Protein AF-A0A7R9YNW9-F1 (afdb_monomer)

Mean predicted aligned error: 10.48 Å

Radius of gyration: 25.22 Å; Cα contacts (8 Å, |Δi|>4): 331; chains: 1; bounding box: 64×72×70 Å

Foldseek 3Di:
DDDPPDDDDDPPDPPVNVDDPLLDKDFFFQLVPADEQAWAWTDDPNWIWTWHHYDPPDFIFIFGQAQLPHGHGLNVFGQDPVSWRFGPPQRFTARRQQQDGQDGPPPDQPDPPGDHDDDDPSRGTGTFAWGQALRTTMTRRPHSYQVRRPDHDDDDVLSVDPPHDDDDDDDDDPDDVVVVVVCVPDLVCQCVVVVDPVSNLQPVDPVDGDDDDDPPPPPDDD

Sequence (222 aa):
GEATRGRCAASAKSAYSRFEWTDHWFPVAWARDLPLDEPTRVSVLDEDFCVVRRGAGRSPIALRDACPHRLAALSEGRLTEQGLVQCSYHGWTFDGTSGECVSIPQIVRSAPPAAPFVPPARACADAVACQIVDGLFWIHLTAKRAEDAPHPIPRVPEMSMAGYKHVGAVRDFPIDFSLLVENVLDPDHGLFAHQAVGFDLYSASAERPLIVEVCGADGGAD

InterPro domains:
  IPR017941 Rieske [2Fe-2S] iron-sulphur domain [PF00355] (24-108)
  IPR017941 Rieske [2Fe-2S] iron-sulphur domain [PS51296] (25-139)
  IPR036922 Rieske [2Fe-2S] iron-sulphur domain superfamily [G3DSA:2.102.10.10] (20-165)
  IPR036922 Rieske [2Fe-2S] iron-sulphur domain superfamily [SSF50022] (18-143)
  IPR050584 Cholesterol 7-desaturase [PTHR21266] (12-197)

Structure (mmCIF, N/CA/C/O backbone):
data_AF-A0A7R9YNW9-F1
#
_entry.id   AF-A0A7R9YNW9-F1
#
loop_
_atom_site.group_PDB
_atom_site.id
_atom_site.type_symbol
_atom_site.label_atom_id
_atom_site.label_alt_id
_atom_site.label_comp_id
_atom_site.label_asym_id
_atom_site.label_entity_id
_atom_site.label_seq_id
_atom_site.pdbx_PDB_ins_code
_atom_site.Cartn_x
_atom_site.Cartn_y
_atom_site.Cartn_z
_atom_site.occupancy
_atom_site.B_iso_or_equiv
_atom_site.auth_seq_id
_atom_site.auth_comp_id
_atom_site.auth_asym_id
_atom_site.auth_atom_id
_atom_site.pdbx_PDB_model_num
ATOM 1 N N . GLY A 1 1 ? 41.347 -53.280 -0.580 1.00 36.75 1 GLY A N 1
ATOM 2 C CA . GLY A 1 1 ? 41.354 -51.891 -1.064 1.00 36.75 1 GLY A CA 1
ATOM 3 C C . GLY A 1 1 ? 39.971 -51.344 -0.852 1.00 36.75 1 GLY A C 1
ATOM 4 O O . GLY A 1 1 ? 39.067 -51.738 -1.573 1.00 36.75 1 GLY A O 1
ATOM 5 N N . GLU A 1 2 ? 39.787 -50.574 0.210 1.00 36.78 2 GLU A N 1
ATOM 6 C CA . GLU A 1 2 ? 38.484 -50.081 0.651 1.00 36.78 2 GLU A CA 1
ATOM 7 C C . GLU A 1 2 ? 38.276 -48.686 0.057 1.00 36.78 2 GLU A C 1
ATOM 9 O O . GLU A 1 2 ? 39.050 -47.769 0.320 1.00 36.78 2 GLU A O 1
ATOM 14 N N . ALA A 1 3 ? 37.292 -48.561 -0.834 1.00 43.03 3 ALA A N 1
ATOM 15 C CA . ALA A 1 3 ? 36.976 -47.315 -1.515 1.00 43.03 3 ALA A CA 1
ATOM 16 C C . ALA A 1 3 ? 36.316 -46.343 -0.527 1.00 43.03 3 ALA A C 1
ATOM 18 O O . ALA A 1 3 ? 35.166 -46.521 -0.120 1.00 43.03 3 ALA A O 1
ATOM 19 N N . THR A 1 4 ? 37.046 -45.299 -0.148 1.00 44.69 4 THR A N 1
ATOM 20 C CA . THR A 1 4 ? 36.533 -44.161 0.609 1.00 44.69 4 THR A CA 1
ATOM 21 C C . THR A 1 4 ? 35.487 -43.425 -0.226 1.00 44.69 4 THR A C 1
ATOM 23 O O . THR A 1 4 ? 35.801 -42.673 -1.145 1.00 44.69 4 THR A O 1
ATOM 26 N N . ARG A 1 5 ? 34.205 -43.627 0.101 1.00 50.16 5 ARG A N 1
ATOM 27 C CA . ARG A 1 5 ? 33.117 -42.765 -0.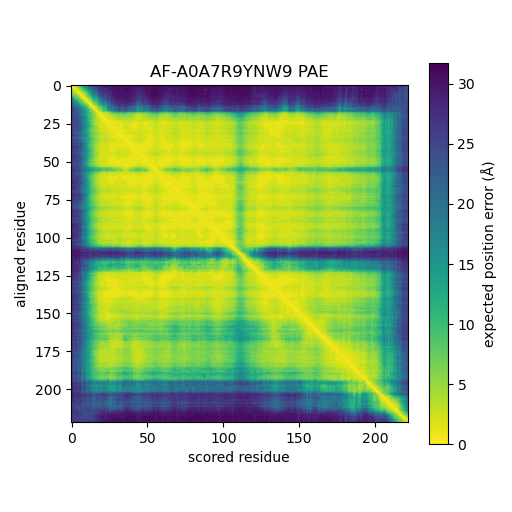374 1.00 50.16 5 ARG A CA 1
ATOM 28 C C . ARG A 1 5 ? 33.336 -41.365 0.199 1.00 50.16 5 ARG A C 1
ATOM 30 O O . ARG A 1 5 ? 33.081 -41.127 1.380 1.00 50.16 5 ARG A O 1
ATOM 37 N N . GLY A 1 6 ? 33.830 -40.454 -0.635 1.00 43.41 6 GLY A N 1
ATOM 38 C CA . GLY A 1 6 ? 33.873 -39.031 -0.326 1.00 43.41 6 GLY A CA 1
ATOM 39 C C . GLY A 1 6 ? 32.461 -38.540 -0.015 1.00 43.41 6 GLY A C 1
ATOM 40 O O . GLY A 1 6 ? 31.566 -38.622 -0.852 1.00 43.41 6 GLY A O 1
ATOM 41 N N . ARG A 1 7 ? 32.242 -38.066 1.212 1.00 45.47 7 ARG A N 1
ATOM 42 C CA . ARG A 1 7 ? 31.048 -37.290 1.547 1.00 45.47 7 ARG A CA 1
ATOM 43 C C . ARG A 1 7 ? 31.150 -35.974 0.781 1.00 45.47 7 ARG A C 1
ATOM 45 O O . ARG A 1 7 ? 32.058 -35.197 1.065 1.00 45.47 7 ARG A O 1
ATOM 52 N N . CYS A 1 8 ? 30.246 -35.723 -0.167 1.00 46.50 8 CYS A N 1
ATOM 53 C CA . CYS A 1 8 ? 30.038 -34.369 -0.674 1.00 46.50 8 CYS A CA 1
ATOM 54 C C . CYS A 1 8 ? 29.753 -33.465 0.527 1.00 46.50 8 CYS A C 1
ATOM 56 O O . CYS A 1 8 ? 28.812 -33.714 1.285 1.00 46.50 8 CYS A O 1
ATOM 58 N N . ALA A 1 9 ? 30.592 -32.450 0.728 1.00 54.00 9 ALA A N 1
ATOM 59 C CA . ALA A 1 9 ? 30.293 -31.382 1.664 1.00 54.00 9 ALA A CA 1
ATOM 60 C C . ALA A 1 9 ? 28.933 -30.780 1.284 1.00 54.00 9 ALA A C 1
ATOM 62 O O . ALA A 1 9 ? 28.638 -30.613 0.099 1.00 54.00 9 ALA A O 1
ATOM 63 N N . ALA A 1 10 ? 28.092 -30.491 2.280 1.00 56.59 10 ALA A N 1
ATOM 64 C CA . ALA A 1 10 ? 26.849 -29.773 2.044 1.00 56.59 10 ALA A CA 1
ATOM 65 C C . ALA A 1 10 ? 27.182 -28.475 1.297 1.00 56.59 10 ALA A C 1
ATOM 67 O O . ALA A 1 10 ? 27.993 -27.683 1.783 1.00 56.59 10 ALA A O 1
ATOM 68 N N . SER A 1 11 ? 26.601 -28.295 0.105 1.00 58.62 11 SER A N 1
ATOM 69 C CA . SER A 1 11 ? 26.758 -27.072 -0.679 1.00 58.62 11 SER A CA 1
ATOM 70 C C . SER A 1 11 ? 26.470 -25.887 0.232 1.00 58.62 11 SER A C 1
ATOM 72 O O . SER A 1 11 ? 25.405 -25.832 0.856 1.00 58.62 11 SER A O 1
ATOM 74 N N . ALA A 1 12 ? 27.4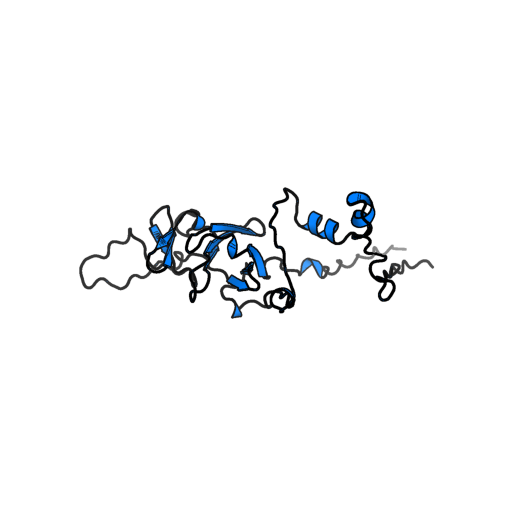20 -24.957 0.337 1.00 61.16 12 ALA A N 1
ATOM 75 C CA . ALA A 1 12 ? 27.189 -23.709 1.039 1.00 61.16 12 ALA A CA 1
ATOM 76 C C . ALA A 1 12 ? 25.892 -23.097 0.496 1.00 61.16 12 ALA A C 1
ATOM 78 O O . ALA A 1 12 ? 25.682 -23.035 -0.718 1.00 61.16 12 ALA A O 1
ATOM 79 N N . LYS A 1 13 ? 24.994 -22.713 1.405 1.00 50.94 13 LYS A N 1
ATOM 80 C CA . LYS A 1 13 ? 23.770 -21.989 1.073 1.00 50.94 13 LYS A CA 1
ATOM 81 C C . LYS A 1 13 ? 24.157 -20.782 0.215 1.00 50.94 13 LYS A C 1
ATOM 83 O O . LYS A 1 13 ? 24.863 -19.894 0.691 1.00 50.94 13 LYS A O 1
ATOM 88 N N . SER A 1 14 ? 23.755 -20.812 -1.055 1.00 58.31 14 SER A N 1
ATOM 89 C CA . SER A 1 14 ? 24.003 -19.750 -2.032 1.00 58.31 14 SER A CA 1
ATOM 90 C C . SER A 1 14 ? 23.569 -18.392 -1.468 1.00 58.31 14 SER A C 1
ATOM 92 O O . SER A 1 14 ? 22.620 -18.338 -0.682 1.00 58.31 14 SER A O 1
ATOM 94 N N . ALA A 1 15 ? 24.223 -17.297 -1.866 1.00 56.47 15 ALA A N 1
ATOM 95 C CA . ALA A 1 15 ? 23.836 -15.940 -1.467 1.00 56.47 15 ALA A CA 1
ATOM 96 C C . ALA A 1 15 ? 22.340 -15.654 -1.721 1.00 56.47 15 ALA A C 1
ATOM 98 O O . ALA A 1 15 ? 21.708 -14.970 -0.922 1.00 56.47 15 ALA A O 1
ATOM 99 N N . TYR A 1 16 ? 21.748 -16.287 -2.741 1.00 55.19 16 TYR A N 1
ATOM 100 C CA . TYR A 1 16 ? 20.315 -16.215 -3.043 1.00 55.19 16 TYR A CA 1
ATOM 101 C C . TYR A 1 16 ? 19.408 -16.771 -1.932 1.00 55.19 16 TYR A C 1
ATOM 103 O O . TYR A 1 16 ? 18.293 -16.301 -1.757 1.00 55.19 16 TYR A O 1
ATOM 111 N N . SER A 1 17 ? 19.885 -17.722 -1.123 1.00 59.56 17 SER A N 1
ATOM 112 C CA . SER A 1 17 ? 19.121 -18.270 0.015 1.00 59.56 17 SER A CA 1
ATOM 113 C C . SER A 1 17 ? 19.118 -17.376 1.265 1.00 59.56 17 SER A C 1
ATOM 115 O O . SER A 1 17 ? 18.607 -17.791 2.303 1.00 59.56 17 SER A O 1
ATOM 117 N N . ARG A 1 18 ? 19.726 -16.183 1.183 1.00 70.44 18 ARG A N 1
ATOM 118 C CA . ARG A 1 18 ? 19.759 -15.156 2.240 1.00 70.44 18 ARG A CA 1
ATOM 119 C C . ARG A 1 18 ? 19.026 -13.868 1.852 1.00 70.44 18 ARG A C 1
ATOM 121 O O . ARG A 1 18 ? 19.092 -12.904 2.605 1.00 70.44 18 ARG A O 1
ATOM 128 N N . PHE A 1 19 ? 18.426 -13.813 0.664 1.00 81.69 19 PHE A N 1
ATOM 129 C CA . PHE A 1 19 ? 17.730 -12.619 0.206 1.00 81.69 19 PHE A CA 1
ATOM 130 C C . PHE A 1 19 ? 16.319 -12.580 0.803 1.00 81.69 19 PHE A C 1
ATOM 132 O O . PHE A 1 19 ? 15.501 -13.457 0.526 1.00 81.69 19 PHE A O 1
ATOM 139 N N . GLU A 1 20 ? 16.054 -11.575 1.632 1.00 88.25 20 GLU A N 1
ATOM 140 C CA . GLU A 1 20 ? 14.776 -11.386 2.318 1.00 88.25 20 GLU A CA 1
ATOM 141 C C . GLU A 1 20 ? 13.871 -10.476 1.483 1.00 88.25 20 GLU A C 1
ATOM 143 O O . GLU A 1 20 ? 13.887 -9.257 1.623 1.00 88.25 20 GLU A O 1
ATOM 148 N N . TRP A 1 21 ? 13.055 -11.073 0.609 1.00 87.81 21 TRP A N 1
ATOM 149 C CA . TRP A 1 21 ? 12.181 -10.342 -0.321 1.00 87.81 21 TRP A CA 1
ATOM 150 C C . TRP A 1 21 ? 11.263 -9.320 0.356 1.00 87.81 21 TRP A C 1
ATOM 152 O O . TRP A 1 21 ? 10.934 -8.301 -0.241 1.00 87.81 21 TRP A O 1
ATOM 162 N N . THR A 1 22 ? 10.862 -9.563 1.601 1.00 91.56 22 THR A N 1
ATOM 163 C CA . THR A 1 22 ? 9.968 -8.670 2.345 1.00 91.56 22 THR A CA 1
ATOM 164 C C . THR A 1 22 ? 10.674 -7.454 2.951 1.00 91.56 22 THR A C 1
ATOM 166 O O . THR A 1 22 ? 10.001 -6.509 3.362 1.00 91.56 22 THR A O 1
ATOM 169 N N . ASP A 1 23 ? 12.009 -7.447 3.018 1.00 93.38 23 ASP A N 1
ATOM 170 C CA . ASP A 1 23 ? 12.797 -6.397 3.678 1.00 93.38 23 ASP A CA 1
ATOM 171 C C . ASP A 1 23 ? 13.228 -5.279 2.711 1.00 93.38 23 ASP A C 1
ATOM 173 O O . ASP A 1 23 ? 14.368 -4.811 2.708 1.00 93.38 23 ASP A O 1
ATOM 177 N N . HIS A 1 24 ? 12.293 -4.868 1.847 1.00 94.25 24 HIS A N 1
ATOM 178 C CA . HIS A 1 24 ? 12.518 -3.890 0.786 1.00 94.25 24 HIS A CA 1
ATOM 179 C C . HIS A 1 24 ? 11.325 -2.946 0.583 1.00 94.25 24 HIS A C 1
ATOM 181 O O . HIS A 1 24 ? 10.192 -3.223 0.986 1.00 94.25 24 HIS A O 1
ATOM 187 N N . TRP A 1 25 ? 11.594 -1.818 -0.082 1.00 97.50 25 TRP A N 1
ATOM 188 C CA . TRP A 1 25 ? 10.581 -0.871 -0.549 1.00 97.50 25 TRP A CA 1
ATOM 189 C C . TRP A 1 25 ? 9.961 -1.328 -1.871 1.00 97.50 25 TRP A C 1
ATOM 191 O O . TRP A 1 25 ? 10.678 -1.564 -2.843 1.00 97.50 25 TRP A O 1
ATOM 201 N N . PHE A 1 26 ? 8.631 -1.351 -1.931 1.00 97.38 26 PHE A N 1
ATOM 202 C CA . PHE A 1 26 ? 7.853 -1.702 -3.117 1.00 97.38 26 PHE A CA 1
ATOM 203 C C . PHE A 1 26 ? 7.003 -0.514 -3.583 1.00 97.38 26 PHE A C 1
ATOM 205 O O . PHE A 1 26 ? 6.262 0.051 -2.769 1.00 97.38 26 PHE A O 1
ATOM 212 N N . PRO A 1 27 ? 7.074 -0.121 -4.868 1.00 96.31 27 PRO A N 1
ATOM 213 C CA . PRO A 1 27 ? 6.146 0.844 -5.434 1.00 96.31 27 PRO A CA 1
ATOM 214 C C . PRO A 1 27 ? 4.824 0.129 -5.733 1.00 96.31 27 PRO A C 1
ATOM 216 O O . PRO A 1 27 ? 4.802 -0.847 -6.476 1.00 96.31 27 PRO A O 1
ATOM 219 N N . VAL A 1 28 ? 3.721 0.608 -5.159 1.00 96.88 28 VAL A N 1
ATOM 220 C CA . VAL A 1 28 ? 2.418 -0.087 -5.236 1.00 96.88 28 VAL A CA 1
ATOM 221 C C . VAL A 1 28 ? 1.382 0.628 -6.090 1.00 96.88 28 VAL A C 1
ATOM 223 O O . VAL A 1 28 ? 0.440 0.009 -6.568 1.00 96.88 28 VAL A O 1
ATOM 226 N N . ALA A 1 29 ? 1.544 1.932 -6.297 1.00 96.12 29 ALA A N 1
ATOM 227 C CA . ALA A 1 29 ? 0.666 2.716 -7.155 1.00 96.12 29 ALA A CA 1
ATOM 228 C C . ALA A 1 29 ? 1.340 4.027 -7.553 1.00 96.12 29 ALA A C 1
ATOM 230 O O . ALA A 1 29 ? 2.193 4.551 -6.832 1.00 96.12 29 ALA A O 1
ATOM 231 N N . TRP A 1 30 ? 0.887 4.638 -8.646 1.00 95.38 30 TRP A N 1
ATOM 232 C CA . TRP A 1 30 ? 1.077 6.076 -8.790 1.00 95.38 30 TRP A CA 1
ATOM 233 C C . TRP A 1 30 ? 0.215 6.789 -7.765 1.00 95.38 30 TRP A C 1
ATOM 235 O O . TRP A 1 30 ? -0.993 6.571 -7.694 1.00 95.38 30 TRP A O 1
ATOM 245 N N . ALA A 1 31 ? 0.812 7.720 -7.024 1.00 94.88 31 ALA A N 1
ATOM 246 C CA . ALA A 1 31 ? 0.066 8.514 -6.065 1.00 94.88 31 ALA A CA 1
ATOM 247 C C . ALA A 1 31 ? -1.097 9.234 -6.755 1.00 94.88 31 ALA A C 1
ATOM 249 O O . ALA A 1 31 ? -2.182 9.277 -6.199 1.00 94.88 31 ALA A O 1
ATOM 250 N N . ARG A 1 32 ? -0.920 9.747 -7.981 1.00 93.88 32 ARG A N 1
ATOM 251 C CA . ARG A 1 32 ? -1.995 10.414 -8.744 1.00 93.88 32 ARG A CA 1
ATOM 252 C C . ARG A 1 32 ? -3.226 9.533 -9.007 1.00 93.88 32 ARG A C 1
ATOM 254 O O . ARG A 1 32 ? -4.318 10.093 -9.058 1.00 93.88 32 ARG A O 1
ATOM 261 N N . ASP A 1 33 ? -3.048 8.217 -9.101 1.00 95.31 33 ASP A N 1
ATOM 262 C CA . ASP A 1 33 ? -4.101 7.265 -9.475 1.00 95.31 33 ASP A CA 1
ATOM 263 C C . ASP A 1 33 ? -4.881 6.752 -8.252 1.00 95.31 33 ASP A C 1
ATOM 265 O O . ASP A 1 33 ? -5.988 6.242 -8.394 1.00 95.31 33 ASP A O 1
ATOM 269 N N . LEU A 1 34 ? -4.345 6.937 -7.039 1.00 97.06 34 LEU A N 1
ATOM 270 C CA . LEU A 1 34 ? -5.079 6.674 -5.802 1.00 97.06 34 LEU A CA 1
ATOM 271 C C . LEU A 1 34 ? -6.109 7.785 -5.542 1.00 97.06 34 LEU A C 1
ATOM 273 O O . LEU A 1 34 ? -5.781 8.960 -5.726 1.00 97.06 34 LEU A O 1
ATOM 277 N N . PRO A 1 35 ? -7.324 7.476 -5.065 1.00 97.62 35 PRO A N 1
ATOM 278 C CA . PRO A 1 35 ? -8.258 8.495 -4.599 1.00 97.62 35 PRO A CA 1
ATOM 279 C C . PRO A 1 35 ? -7.691 9.261 -3.392 1.00 97.62 35 PRO A C 1
ATOM 281 O O . PRO A 1 35 ? -6.804 8.800 -2.672 1.00 97.62 35 PRO A O 1
ATOM 284 N N . LEU A 1 36 ? -8.135 10.509 -3.212 1.00 97.69 36 LEU A N 1
ATOM 285 C CA . LEU A 1 36 ? -7.692 11.334 -2.085 1.00 97.69 36 LEU A CA 1
ATOM 286 C C . LEU A 1 36 ? -8.506 10.991 -0.831 1.00 97.69 36 LEU A C 1
ATOM 288 O O . LEU A 1 36 ? -9.728 11.027 -0.882 1.00 97.69 36 LEU A O 1
ATOM 292 N N . ASP A 1 37 ? -7.818 10.734 0.282 1.00 97.19 37 ASP A N 1
ATOM 293 C CA . ASP A 1 37 ? -8.394 10.463 1.606 1.00 97.19 37 ASP A CA 1
ATOM 294 C C . ASP A 1 37 ? -9.359 9.255 1.649 1.00 97.19 37 ASP A C 1
ATOM 296 O O . ASP A 1 37 ? -10.214 9.152 2.528 1.00 97.19 37 ASP A O 1
ATOM 300 N N . GLU A 1 38 ? -9.173 8.297 0.739 1.00 98.06 38 GLU A N 1
ATOM 301 C CA . GLU A 1 38 ? -9.977 7.078 0.630 1.00 98.06 38 GLU A CA 1
ATOM 302 C C . GLU A 1 38 ? -9.089 5.822 0.746 1.00 98.06 38 GLU A C 1
ATOM 304 O O . GLU A 1 38 ? -8.093 5.704 0.021 1.00 98.06 38 GLU A O 1
ATOM 309 N N . PRO A 1 39 ? -9.408 4.890 1.666 1.00 98.56 39 PRO A N 1
ATOM 310 C CA . PRO A 1 39 ? -8.754 3.586 1.742 1.00 98.56 39 PRO A CA 1
ATOM 311 C C . PRO A 1 39 ? -8.828 2.821 0.423 1.00 98.56 39 PRO A C 1
ATOM 313 O O . PRO A 1 39 ? -9.888 2.684 -0.170 1.00 98.56 39 PRO A O 1
ATOM 316 N N . THR A 1 40 ? -7.683 2.332 -0.044 1.00 98.69 40 THR A N 1
ATOM 317 C CA . THR A 1 40 ? -7.566 1.568 -1.291 1.00 98.69 40 THR A CA 1
ATOM 318 C C . THR A 1 40 ? -6.748 0.310 -1.039 1.00 98.69 40 THR A C 1
ATOM 320 O O . THR A 1 40 ? -5.731 0.364 -0.345 1.00 98.69 40 THR A O 1
ATOM 323 N N . ARG A 1 41 ? -7.183 -0.826 -1.591 1.00 98.62 41 ARG A N 1
ATOM 324 C CA . ARG A 1 41 ? -6.413 -2.071 -1.530 1.00 98.62 41 ARG A CA 1
ATOM 325 C C . ARG A 1 41 ? -5.288 -2.048 -2.560 1.00 98.62 41 ARG A C 1
ATOM 327 O O . ARG A 1 41 ? -5.515 -1.695 -3.713 1.00 98.62 41 ARG A O 1
ATOM 334 N N . VAL A 1 42 ? -4.108 -2.488 -2.148 1.00 97.88 42 VAL A N 1
ATOM 335 C CA . VAL A 1 42 ? -2.996 -2.884 -3.022 1.00 97.88 42 VAL A CA 1
ATOM 336 C C . VAL A 1 42 ? -2.448 -4.222 -2.539 1.00 97.88 42 VAL A C 1
ATOM 338 O O . VAL A 1 42 ? -2.572 -4.528 -1.355 1.00 97.88 42 VAL A O 1
ATOM 341 N N . SER A 1 43 ? -1.823 -4.996 -3.422 1.00 96.69 43 SER A N 1
ATOM 342 C CA . SER A 1 43 ? -1.294 -6.320 -3.078 1.00 96.69 43 SER A CA 1
ATOM 343 C C . SER A 1 43 ? 0.179 -6.425 -3.461 1.00 96.69 43 SER A C 1
ATOM 345 O O . SER A 1 43 ? 0.577 -5.996 -4.544 1.00 96.69 43 SER A O 1
ATOM 347 N N . VAL A 1 44 ? 0.994 -6.988 -2.570 1.00 95.94 44 VAL A N 1
ATOM 348 C CA . VAL A 1 44 ? 2.425 -7.235 -2.792 1.00 95.94 44 VAL A CA 1
ATOM 349 C C . VAL A 1 44 ? 2.774 -8.592 -2.198 1.00 95.94 44 VAL A C 1
ATOM 351 O O . VAL A 1 44 ? 2.497 -8.823 -1.028 1.00 95.94 44 VAL A O 1
ATOM 354 N N . LEU A 1 45 ? 3.390 -9.475 -2.993 1.00 93.88 45 LEU A N 1
ATOM 355 C CA . LEU A 1 45 ? 3.777 -10.832 -2.567 1.00 93.88 45 LEU A CA 1
ATOM 356 C C . LEU A 1 45 ? 2.617 -11.606 -1.902 1.00 93.88 45 LEU A C 1
ATOM 358 O O . LEU A 1 45 ? 2.787 -12.192 -0.837 1.00 93.88 45 LEU A O 1
ATOM 362 N N . ASP A 1 46 ? 1.434 -11.566 -2.526 1.00 93.19 46 ASP A N 1
ATOM 363 C CA . ASP A 1 46 ? 0.180 -12.177 -2.043 1.00 93.19 46 ASP A CA 1
ATOM 364 C C . ASP A 1 46 ? -0.346 -11.640 -0.697 1.00 93.19 46 ASP A C 1
ATOM 366 O O . ASP A 1 46 ? -1.266 -12.209 -0.104 1.00 93.19 46 ASP A O 1
ATOM 370 N N . GLU A 1 47 ? 0.193 -10.518 -0.219 1.00 96.56 47 GLU A N 1
ATOM 371 C CA . GLU A 1 47 ? -0.292 -9.822 0.967 1.00 96.56 47 GLU A CA 1
ATOM 372 C C . GLU A 1 47 ? -1.054 -8.550 0.575 1.00 96.56 47 GLU A C 1
ATOM 374 O O . GLU A 1 47 ? -0.549 -7.711 -0.174 1.00 96.56 47 GLU A O 1
ATOM 379 N N . ASP A 1 48 ? -2.268 -8.394 1.110 1.00 98.56 48 ASP A N 1
ATOM 380 C CA . ASP A 1 48 ? -3.101 -7.212 0.887 1.00 98.56 48 ASP A CA 1
ATOM 381 C C . ASP A 1 48 ? -2.772 -6.102 1.900 1.00 98.56 48 ASP A C 1
ATOM 383 O O . ASP A 1 48 ? -2.639 -6.330 3.110 1.00 98.56 48 ASP A O 1
ATOM 387 N N . PHE A 1 49 ? -2.713 -4.867 1.408 1.00 98.75 49 PHE A N 1
ATOM 388 C CA . PHE A 1 49 ? -2.490 -3.652 2.183 1.00 98.75 49 PHE A CA 1
ATOM 389 C C . PHE A 1 49 ? -3.572 -2.611 1.889 1.00 98.75 49 PHE A C 1
ATOM 391 O O . PHE A 1 49 ? -3.969 -2.391 0.748 1.00 98.75 49 PHE A O 1
ATOM 398 N N . CYS A 1 50 ? -4.020 -1.931 2.938 1.00 98.75 50 CYS A N 1
ATOM 399 C CA . CYS A 1 50 ? -4.857 -0.746 2.873 1.00 98.75 50 CYS A CA 1
ATOM 400 C C . CYS A 1 50 ? -3.953 0.489 2.837 1.00 98.75 50 CYS A C 1
ATOM 402 O O . CYS A 1 50 ? -3.350 0.849 3.853 1.00 98.75 50 CYS A O 1
ATOM 404 N N . VAL A 1 51 ? -3.892 1.163 1.690 1.00 98.75 51 VAL A N 1
ATOM 405 C CA . VAL A 1 51 ? -3.154 2.419 1.518 1.00 98.75 51 VAL A CA 1
ATOM 406 C C . VAL A 1 51 ? -4.095 3.613 1.439 1.00 98.75 51 VAL A C 1
ATOM 408 O O . VAL A 1 51 ? -5.212 3.508 0.936 1.00 98.75 51 VAL A O 1
ATOM 411 N N . VAL A 1 52 ? -3.639 4.769 1.923 1.00 98.69 52 VAL A N 1
ATOM 412 C CA . VAL A 1 52 ? -4.369 6.035 1.787 1.00 98.69 52 VAL A CA 1
ATOM 413 C C . VAL A 1 52 ? -3.424 7.151 1.368 1.00 98.69 52 VAL A C 1
ATOM 415 O O . VAL A 1 52 ? -2.515 7.533 2.115 1.00 98.69 52 VAL A O 1
ATOM 418 N N . ARG A 1 53 ? -3.676 7.735 0.191 1.00 98.19 53 ARG A N 1
ATOM 419 C CA . ARG A 1 53 ? -3.101 9.030 -0.186 1.00 98.19 53 ARG A CA 1
ATOM 420 C C . ARG A 1 53 ? -3.876 10.127 0.525 1.00 98.19 53 ARG A C 1
ATOM 422 O O . ARG A 1 53 ? -5.084 10.228 0.350 1.00 98.19 53 ARG A O 1
ATOM 429 N N . ARG A 1 54 ? -3.183 10.989 1.263 1.00 96.75 54 ARG A N 1
ATOM 430 C CA . ARG A 1 54 ? -3.821 12.060 2.036 1.00 96.75 54 ARG A CA 1
ATOM 431 C C . ARG A 1 54 ? -3.583 13.436 1.435 1.00 96.75 54 ARG A C 1
ATOM 433 O O . ARG A 1 54 ? -2.652 13.627 0.652 1.00 96.75 54 ARG A O 1
ATOM 440 N N . GLY A 1 55 ? -4.429 14.390 1.819 1.00 91.69 55 GLY A N 1
ATOM 441 C CA . GLY A 1 55 ? -4.261 15.805 1.486 1.00 91.69 55 GLY A CA 1
ATOM 442 C C . GLY A 1 55 ? -2.887 16.374 1.869 1.00 91.69 55 GLY A C 1
ATOM 443 O O . GLY A 1 55 ? -2.165 15.829 2.707 1.00 91.69 55 GLY A O 1
ATOM 444 N N . ALA A 1 56 ? -2.530 17.504 1.254 1.00 88.06 56 ALA A N 1
ATOM 445 C CA . ALA A 1 56 ? -1.234 18.152 1.445 1.00 88.06 56 ALA A CA 1
ATOM 446 C C . ALA A 1 56 ? -0.898 18.380 2.932 1.00 88.06 56 ALA A C 1
ATOM 448 O O . ALA A 1 56 ? -1.739 18.812 3.720 1.00 88.06 56 ALA A O 1
ATOM 449 N N . GLY A 1 57 ? 0.355 18.100 3.304 1.00 86.44 57 GLY A N 1
ATOM 450 C CA . GLY A 1 57 ? 0.854 18.252 4.674 1.00 86.44 57 GLY A CA 1
ATOM 451 C C . GLY A 1 57 ? 0.527 17.091 5.621 1.00 86.44 57 GLY A C 1
ATOM 452 O O . GLY A 1 57 ? 0.915 17.151 6.784 1.00 86.44 57 GLY A O 1
ATOM 453 N N . ARG A 1 58 ? -0.154 16.034 5.154 1.00 92.94 58 ARG A N 1
ATOM 454 C CA . ARG A 1 58 ? -0.408 14.810 5.932 1.00 92.94 58 ARG A CA 1
ATOM 455 C C . ARG A 1 58 ? 0.407 13.639 5.386 1.00 92.94 58 ARG A C 1
ATOM 457 O O . ARG A 1 58 ? 0.455 13.429 4.178 1.00 92.94 58 ARG A O 1
ATOM 464 N N . SER A 1 59 ? 1.005 12.857 6.282 1.00 95.56 59 SER A N 1
ATOM 465 C CA . SER A 1 59 ? 1.722 11.631 5.915 1.00 95.56 59 SER A CA 1
ATOM 466 C C . SER A 1 59 ? 0.766 10.584 5.331 1.00 95.56 59 SER A C 1
ATOM 468 O O . SER A 1 59 ? -0.350 10.459 5.847 1.00 95.56 59 SER A O 1
ATOM 470 N N . PRO A 1 60 ? 1.170 9.829 4.292 1.00 98.00 60 PRO A N 1
ATOM 471 C CA . PRO A 1 60 ? 0.379 8.714 3.778 1.00 98.00 60 PRO A CA 1
ATOM 472 C C . PRO A 1 60 ? 0.184 7.627 4.844 1.00 98.00 60 PRO A C 1
ATOM 474 O O . PRO A 1 60 ? 0.870 7.612 5.865 1.00 98.00 60 PRO A O 1
ATOM 477 N N . ILE A 1 61 ? -0.777 6.736 4.607 1.00 98.62 61 ILE A N 1
ATOM 478 C CA . ILE A 1 61 ? -1.097 5.616 5.502 1.00 98.62 61 ILE A CA 1
ATOM 479 C C . ILE A 1 61 ? -0.926 4.311 4.739 1.00 98.62 61 ILE A C 1
ATOM 481 O O . ILE A 1 61 ? -1.394 4.211 3.606 1.00 98.62 61 ILE A O 1
ATOM 485 N N . ALA A 1 62 ? -0.326 3.312 5.380 1.00 98.62 62 ALA A N 1
ATOM 486 C CA . ALA A 1 62 ? -0.314 1.936 4.911 1.00 98.62 62 ALA A CA 1
ATOM 487 C C . ALA A 1 62 ? -0.473 0.989 6.103 1.00 98.62 62 ALA A C 1
ATOM 489 O O . ALA A 1 62 ? 0.315 1.013 7.048 1.00 98.62 62 ALA A O 1
ATOM 490 N N . LEU A 1 63 ? -1.506 0.156 6.050 1.00 98.69 63 LEU A N 1
ATOM 491 C CA . LEU A 1 63 ? -1.784 -0.894 7.026 1.00 98.69 63 LEU A CA 1
ATOM 492 C C . LEU A 1 63 ? -1.906 -2.220 6.274 1.00 98.69 63 LEU A C 1
ATOM 494 O O . LEU A 1 63 ? -2.377 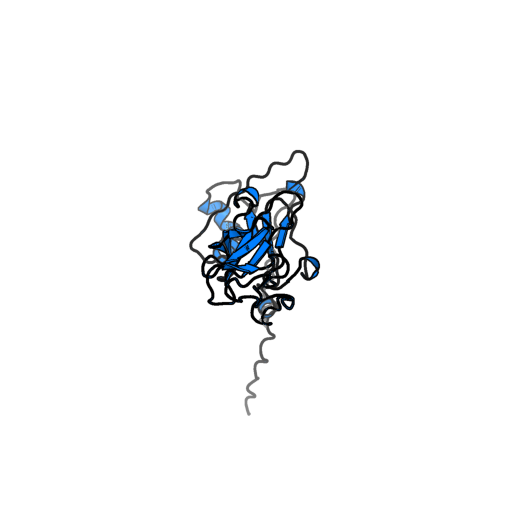-2.223 5.138 1.00 98.69 63 LEU A O 1
ATOM 498 N N . ARG A 1 64 ? -1.575 -3.356 6.892 1.00 98.44 64 ARG A N 1
ATOM 499 C CA . ARG A 1 64 ? -2.046 -4.653 6.376 1.00 98.44 64 ARG A CA 1
ATOM 500 C C . ARG A 1 64 ? -3.568 -4.631 6.305 1.00 98.44 64 ARG A C 1
ATOM 502 O O . ARG A 1 64 ? -4.219 -4.130 7.225 1.00 98.44 64 ARG A O 1
ATOM 509 N N . ASP A 1 65 ? -4.140 -5.164 5.232 1.00 98.75 65 ASP A N 1
ATOM 510 C CA . ASP A 1 65 ? -5.569 -5.045 4.933 1.00 98.75 65 ASP A CA 1
ATOM 511 C C . ASP A 1 65 ? -6.440 -6.024 5.740 1.00 98.75 65 ASP A C 1
ATOM 513 O O . ASP A 1 65 ? -7.271 -6.753 5.208 1.00 98.75 65 ASP A O 1
ATOM 517 N N . ALA A 1 66 ? -6.231 -6.074 7.054 1.00 98.38 66 ALA A N 1
ATOM 518 C CA . ALA A 1 66 ? -6.912 -6.999 7.941 1.00 98.38 66 ALA A CA 1
ATOM 519 C C . ALA A 1 66 ? -7.195 -6.341 9.291 1.00 98.38 66 ALA A C 1
ATOM 521 O O . ALA A 1 66 ? -6.303 -6.076 10.098 1.00 98.38 66 ALA A O 1
ATOM 522 N N . CYS A 1 67 ? -8.475 -6.114 9.576 1.00 98.31 67 CYS A N 1
ATOM 523 C CA . CYS A 1 67 ? -8.905 -5.621 10.873 1.00 98.31 67 CYS A CA 1
ATOM 524 C C . CYS A 1 67 ? -8.616 -6.676 11.962 1.00 98.31 67 CYS A C 1
ATOM 526 O O . CYS A 1 67 ? -9.130 -7.794 11.865 1.00 98.31 67 CYS A O 1
ATOM 528 N N . PRO A 1 68 ? -7.911 -6.340 13.058 1.00 97.38 68 PRO A N 1
ATOM 529 C CA . PRO A 1 68 ? -7.532 -7.300 14.105 1.00 97.38 68 PRO A CA 1
ATOM 530 C C . PRO A 1 68 ? -8.729 -7.909 14.852 1.00 97.38 68 PRO A C 1
ATOM 532 O O . PRO A 1 68 ? -8.584 -8.896 15.569 1.00 97.38 68 PRO A O 1
ATOM 535 N N . HIS A 1 69 ? -9.928 -7.345 14.686 1.00 96.19 69 HIS A N 1
ATOM 536 C CA . HIS A 1 69 ? -11.148 -7.894 15.262 1.00 96.19 69 HIS A CA 1
ATOM 537 C C . HIS A 1 69 ? -11.588 -9.198 14.569 1.00 96.19 69 HIS A C 1
ATOM 539 O O . HIS A 1 69 ? -11.780 -10.217 15.233 1.00 96.19 69 HIS A O 1
ATOM 545 N N . ARG A 1 70 ? -11.802 -9.163 13.246 1.00 96.62 70 ARG A N 1
ATOM 546 C CA . ARG A 1 70 ? -12.381 -10.275 12.456 1.00 96.62 70 ARG A CA 1
ATOM 547 C C . ARG A 1 70 ? -11.854 -10.348 11.017 1.00 96.62 70 ARG A C 1
ATOM 549 O O . ARG A 1 70 ? -12.532 -10.892 10.157 1.00 96.62 70 ARG A O 1
ATOM 556 N N . LEU A 1 71 ? -10.669 -9.795 10.767 1.00 97.56 71 LEU A N 1
ATOM 557 C CA . LEU A 1 71 ? -9.955 -9.823 9.484 1.00 97.56 71 LEU A CA 1
ATOM 558 C C . LEU A 1 71 ? -10.705 -9.184 8.305 1.00 97.56 71 LEU A C 1
ATOM 560 O O . LEU A 1 71 ? -10.362 -9.432 7.158 1.00 97.56 71 LEU A O 1
ATOM 564 N N . ALA A 1 72 ? -11.714 -8.350 8.572 1.00 98.31 72 ALA A N 1
ATOM 565 C CA . ALA A 1 72 ? -12.341 -7.551 7.524 1.00 98.31 72 ALA A CA 1
ATOM 566 C C . ALA A 1 72 ? -11.310 -6.605 6.895 1.00 98.31 72 ALA A C 1
ATOM 568 O O . ALA A 1 72 ? -10.499 -6.027 7.626 1.00 98.31 72 ALA A O 1
ATOM 569 N N . ALA A 1 73 ? -11.384 -6.431 5.578 1.00 98.62 73 ALA A N 1
ATOM 570 C CA . ALA A 1 73 ? -10.522 -5.519 4.843 1.00 98.62 73 ALA A CA 1
ATOM 571 C C . ALA A 1 73 ? -10.705 -4.082 5.357 1.00 98.62 73 ALA A C 1
ATOM 573 O O . ALA A 1 73 ? -11.817 -3.555 5.421 1.00 98.62 73 ALA A O 1
ATOM 574 N N . LEU A 1 74 ? -9.606 -3.451 5.763 1.00 98.81 74 LEU A N 1
ATOM 575 C CA . LEU A 1 74 ? -9.580 -2.048 6.175 1.00 98.81 74 LEU A CA 1
ATOM 576 C C . LEU A 1 74 ? -9.740 -1.108 4.973 1.00 98.81 74 LEU A C 1
ATOM 578 O O . LEU A 1 74 ? -10.284 -0.016 5.132 1.00 98.81 74 LEU A O 1
ATOM 582 N N . SER A 1 75 ? -9.327 -1.555 3.787 1.00 98.75 75 SER A N 1
ATOM 583 C CA . SER A 1 75 ? -9.497 -0.874 2.503 1.00 98.75 75 SER A CA 1
ATOM 584 C C . SER A 1 75 ? -10.963 -0.709 2.101 1.00 98.75 75 SER A C 1
ATOM 586 O O . SER A 1 75 ? -11.304 0.245 1.420 1.00 98.75 75 SER A O 1
ATOM 588 N N . GLU A 1 76 ? -11.855 -1.577 2.582 1.00 98.56 76 GLU A N 1
ATOM 589 C CA . GLU A 1 76 ? -13.309 -1.437 2.406 1.00 98.56 76 GLU A CA 1
ATOM 590 C C . GLU A 1 76 ? -13.937 -0.476 3.433 1.00 98.56 76 GLU A C 1
ATOM 592 O O . GLU A 1 76 ? -15.157 -0.319 3.495 1.00 98.56 76 GLU A O 1
ATOM 597 N N . GLY A 1 77 ? -13.112 0.116 4.300 1.00 98.25 77 GLY A N 1
ATOM 598 C CA . GLY A 1 77 ? -13.493 1.075 5.325 1.00 98.25 77 GLY A CA 1
ATOM 599 C C . GLY A 1 77 ? -13.596 2.510 4.813 1.00 98.25 77 GLY A C 1
ATOM 600 O O . GLY A 1 77 ? -13.981 2.787 3.683 1.00 98.25 77 GLY A O 1
ATOM 601 N N . ARG A 1 78 ? -13.286 3.459 5.696 1.00 98.56 78 ARG A N 1
ATOM 602 C CA . ARG A 1 78 ? -13.253 4.895 5.382 1.00 98.56 78 ARG A CA 1
ATOM 603 C C . ARG A 1 78 ? -12.236 5.622 6.246 1.00 98.56 78 ARG A C 1
ATOM 605 O O . ARG A 1 78 ? -11.901 5.143 7.331 1.00 98.56 78 ARG A O 1
ATOM 612 N N . LEU A 1 79 ? -11.820 6.814 5.824 1.00 97.94 79 LEU A N 1
ATOM 613 C CA . LEU A 1 79 ? -11.236 7.772 6.756 1.00 97.94 79 LEU A CA 1
ATOM 614 C C . LEU A 1 79 ? -12.336 8.499 7.538 1.00 97.94 79 LEU A C 1
ATOM 616 O O . LEU A 1 79 ? -13.350 8.915 6.981 1.00 97.94 79 LEU A O 1
ATOM 620 N N . THR A 1 80 ? -12.138 8.661 8.845 1.00 97.19 80 THR A N 1
ATOM 621 C CA . THR A 1 80 ? -12.963 9.567 9.653 1.00 97.19 80 THR A CA 1
ATOM 622 C C . THR A 1 80 ? -12.613 11.027 9.350 1.00 97.19 80 THR A C 1
ATOM 624 O O . THR A 1 80 ? -11.587 11.317 8.737 1.00 97.19 80 THR A O 1
ATOM 627 N N . GLU A 1 81 ? -13.406 11.980 9.845 1.00 93.19 81 GLU A N 1
ATOM 628 C CA . GLU A 1 81 ? -13.109 13.420 9.719 1.00 93.19 81 GLU A CA 1
ATOM 629 C C . GLU A 1 81 ? -11.761 13.808 10.357 1.00 93.19 81 GLU A C 1
ATOM 631 O O . GLU A 1 81 ? -11.049 14.692 9.882 1.00 93.19 81 GLU A O 1
ATOM 636 N N . GLN A 1 82 ? -11.367 13.099 11.417 1.00 93.31 82 GLN A N 1
ATOM 637 C CA . GLN A 1 82 ? -10.064 13.243 12.074 1.00 93.31 82 GLN A CA 1
ATOM 638 C C . GLN A 1 82 ? -8.934 12.580 11.267 1.00 93.31 82 GLN A C 1
ATOM 640 O O . GLN A 1 82 ? -7.758 12.745 11.582 1.00 93.31 82 GLN A O 1
ATOM 645 N N . GLY A 1 83 ? -9.279 11.856 10.202 1.00 95.62 83 GLY A N 1
ATOM 646 C CA . GLY A 1 83 ? -8.353 11.181 9.310 1.00 95.62 83 GLY A CA 1
ATOM 647 C C . GLY A 1 83 ? -7.815 9.860 9.858 1.00 95.62 83 GLY A C 1
ATOM 648 O O . GLY A 1 83 ? -6.676 9.511 9.560 1.00 95.62 83 GLY A O 1
ATOM 649 N N . LEU A 1 84 ? -8.611 9.156 10.661 1.00 97.88 84 LEU A N 1
ATOM 650 C CA . LEU A 1 84 ? -8.302 7.826 11.188 1.00 97.88 84 LEU A CA 1
ATOM 651 C C . LEU A 1 84 ? -8.931 6.753 10.295 1.00 97.88 84 LEU A C 1
ATOM 653 O O . LEU A 1 84 ? -9.988 6.993 9.715 1.00 97.88 84 LEU A O 1
ATOM 657 N N . VAL A 1 85 ? -8.331 5.566 10.209 1.00 98.62 85 VAL A N 1
ATOM 658 C CA . VAL A 1 85 ? -8.876 4.462 9.402 1.00 98.62 85 VAL A CA 1
ATOM 659 C C . VAL A 1 85 ? -9.964 3.752 10.198 1.00 98.62 85 VAL A C 1
ATOM 661 O O . VAL A 1 85 ? -9.693 3.174 11.248 1.00 98.62 85 VAL A O 1
ATOM 664 N N . GLN A 1 86 ? -11.202 3.779 9.714 1.00 98.62 86 GLN A N 1
ATOM 665 C CA . GLN A 1 86 ? -12.338 3.126 10.354 1.00 98.62 86 GLN A CA 1
ATOM 666 C C . GLN A 1 86 ? -12.799 1.919 9.541 1.00 98.62 86 GLN A C 1
ATOM 668 O O . GLN A 1 86 ? -13.223 2.047 8.394 1.00 98.62 86 GLN A O 1
ATOM 673 N N . CYS A 1 87 ? -12.762 0.747 10.173 1.00 98.62 87 CYS A N 1
ATOM 674 C CA . CYS A 1 87 ? -13.207 -0.513 9.591 1.00 98.62 87 CYS A CA 1
ATOM 675 C C . CYS A 1 87 ? -14.716 -0.485 9.299 1.00 98.62 87 CYS A C 1
ATOM 677 O O . CYS A 1 87 ? -15.520 -0.134 10.171 1.00 98.62 87 CYS A O 1
ATOM 679 N N . SER A 1 88 ? -15.105 -0.911 8.096 1.00 98.19 88 SER A N 1
ATOM 680 C CA . SER A 1 88 ? -16.502 -0.976 7.648 1.00 98.19 88 SER A CA 1
ATOM 681 C C . SER A 1 88 ? -17.346 -1.985 8.420 1.00 98.19 88 SER A C 1
ATOM 683 O O . SER A 1 88 ? -18.554 -1.795 8.537 1.00 98.19 88 SER A O 1
ATOM 685 N N . TYR A 1 89 ? -16.730 -3.026 8.989 1.00 98.06 89 TYR A N 1
ATOM 686 C CA . TYR A 1 89 ? -17.486 -4.113 9.603 1.00 98.06 89 TYR A CA 1
ATOM 687 C C . TYR A 1 89 ? -18.133 -3.712 10.939 1.00 98.06 89 TYR A C 1
A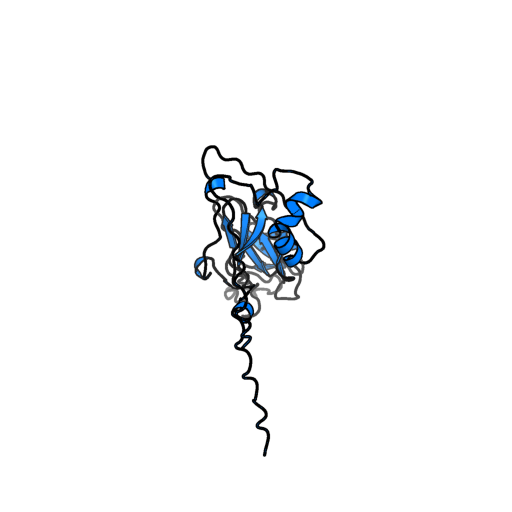TOM 689 O O . TYR A 1 89 ? -19.345 -3.796 11.101 1.00 98.06 89 TYR A O 1
ATOM 697 N N . HIS A 1 90 ? -17.332 -3.260 11.908 1.00 97.31 90 HIS A N 1
ATOM 698 C CA . HIS A 1 90 ? -17.816 -2.927 13.260 1.00 97.31 90 HIS A CA 1
ATOM 699 C C . HIS A 1 90 ? -17.401 -1.525 13.731 1.00 97.31 90 HIS A C 1
ATOM 701 O O . HIS A 1 90 ? -17.592 -1.187 14.900 1.00 97.31 90 HIS A O 1
ATOM 707 N N . GLY A 1 91 ? -16.810 -0.705 12.856 1.00 96.94 91 GLY A N 1
ATOM 708 C CA . GLY A 1 91 ? -16.436 0.674 13.177 1.00 96.94 91 GLY A CA 1
ATOM 709 C C . GLY A 1 91 ? -15.215 0.822 14.087 1.00 96.94 91 GLY A C 1
ATOM 710 O O . GLY A 1 91 ? -14.982 1.912 14.611 1.00 96.94 91 GLY A O 1
ATOM 711 N N . TRP A 1 92 ? -14.428 -0.242 14.287 1.00 97.50 92 TRP A N 1
ATOM 712 C CA . TRP A 1 92 ? -13.139 -0.127 14.974 1.00 97.50 92 TRP A CA 1
ATOM 713 C C . TRP A 1 92 ? -12.257 0.845 14.202 1.00 97.50 92 TRP A C 1
ATOM 715 O O . TRP A 1 92 ? -12.176 0.772 12.975 1.00 97.50 92 TRP A O 1
ATOM 725 N N . THR A 1 93 ? -11.667 1.787 14.924 1.00 98.00 93 THR A N 1
ATOM 726 C CA . THR A 1 93 ? -10.952 2.918 14.338 1.00 98.00 93 THR A CA 1
ATOM 727 C C . THR A 1 93 ? -9.500 2.881 14.777 1.00 98.00 93 THR A C 1
ATOM 729 O O . THR A 1 93 ? -9.224 2.700 15.965 1.00 98.00 93 THR A O 1
ATOM 732 N N . PHE A 1 94 ? -8.594 3.071 13.824 1.00 98.31 94 PHE A N 1
ATOM 733 C CA . PHE A 1 94 ? -7.155 2.936 13.995 1.00 98.31 94 PHE A CA 1
ATOM 734 C C . PHE A 1 94 ? -6.436 4.215 13.574 1.00 98.31 94 PHE A C 1
ATOM 736 O O . PHE A 1 94 ? -6.817 4.861 12.592 1.00 98.31 94 PHE A O 1
ATOM 743 N N . ASP A 1 95 ? -5.381 4.567 14.300 1.00 97.19 95 ASP A N 1
ATOM 744 C CA . ASP A 1 95 ? -4.393 5.504 13.786 1.00 97.19 95 ASP A CA 1
ATOM 745 C C . ASP A 1 95 ? -3.645 4.855 12.615 1.00 97.19 95 ASP A C 1
ATOM 747 O O . ASP A 1 95 ? -3.165 3.728 12.713 1.00 97.19 95 ASP A O 1
ATOM 751 N N . GLY A 1 96 ? -3.574 5.551 11.481 1.00 95.62 96 GLY A N 1
ATOM 752 C CA . GLY A 1 96 ? -2.968 5.001 10.268 1.00 95.62 96 GLY A CA 1
ATOM 753 C C . GLY A 1 96 ? -1.436 4.994 10.268 1.00 95.62 96 GLY A C 1
ATOM 754 O O . GLY A 1 96 ? -0.846 4.356 9.404 1.00 95.62 96 GLY A O 1
ATOM 755 N N . THR A 1 97 ? -0.791 5.701 11.200 1.00 93.88 97 THR A N 1
ATOM 756 C CA . THR A 1 97 ? 0.676 5.771 11.299 1.00 93.88 97 THR A CA 1
ATOM 757 C C . THR A 1 97 ? 1.200 4.725 12.275 1.00 93.88 97 THR A C 1
ATOM 759 O O . THR A 1 97 ? 2.150 4.016 11.963 1.00 93.88 97 THR A O 1
ATOM 762 N N . SER A 1 98 ? 0.591 4.619 13.459 1.00 95.19 98 SER A N 1
ATOM 763 C CA . SER A 1 98 ? 1.005 3.668 14.497 1.00 95.19 98 SER A CA 1
ATOM 764 C C . SER A 1 98 ? 0.270 2.328 14.427 1.00 95.19 98 SER A C 1
ATOM 766 O O . SER A 1 98 ? 0.749 1.342 14.982 1.00 95.19 98 SER A O 1
ATOM 768 N N . GLY A 1 99 ? -0.902 2.280 13.785 1.00 96.50 99 GLY A N 1
ATOM 769 C CA . GLY A 1 99 ? -1.806 1.128 13.817 1.00 96.50 99 GLY A CA 1
ATOM 770 C C . GLY A 1 99 ? -2.605 1.011 15.121 1.00 96.50 99 GLY A C 1
ATOM 771 O O . GLY A 1 99 ? -3.414 0.092 15.275 1.00 96.50 99 GLY A O 1
ATOM 772 N N . GLU A 1 100 ? -2.415 1.924 16.078 1.00 96.31 100 GLU A N 1
ATOM 773 C CA . GLU A 1 100 ? -3.084 1.862 17.376 1.00 96.31 100 GLU A CA 1
ATOM 774 C C . GLU A 1 100 ? -4.603 1.932 17.228 1.00 96.31 100 GLU A C 1
ATOM 776 O O . GLU A 1 100 ? -5.149 2.782 16.525 1.00 96.31 100 GLU A O 1
ATOM 781 N N . CYS A 1 101 ? -5.311 1.050 17.932 1.00 97.00 101 CYS A N 1
ATOM 782 C CA . CYS A 1 101 ? -6.761 1.136 18.025 1.00 97.00 101 CYS A CA 1
ATOM 783 C C . CYS A 1 101 ? -7.141 2.319 18.914 1.00 97.00 101 CYS A C 1
ATOM 785 O O . CYS A 1 101 ? -6.892 2.297 20.115 1.00 97.00 101 CYS A O 1
ATOM 787 N N . VAL A 1 102 ? -7.795 3.325 18.344 1.00 95.12 102 VAL A N 1
ATOM 788 C CA . VAL A 1 102 ? -8.162 4.564 19.046 1.00 95.12 102 VAL A CA 1
ATOM 789 C C . VAL A 1 102 ? -9.624 4.594 19.483 1.00 95.12 102 VAL A C 1
ATOM 791 O O . VAL A 1 102 ? -9.986 5.358 20.375 1.00 95.12 102 VAL A O 1
ATOM 794 N N . SER A 1 103 ? -10.483 3.769 18.875 1.00 93.56 103 SER A N 1
ATOM 795 C CA . SER A 1 103 ? -11.898 3.692 19.247 1.00 93.56 103 SER A CA 1
ATOM 796 C C . SER A 1 103 ? -12.523 2.346 18.895 1.00 93.56 103 SER A C 1
ATOM 798 O O . SER A 1 103 ? -12.349 1.834 17.787 1.00 93.56 103 SER A O 1
ATOM 800 N N . ILE A 1 104 ? -13.303 1.809 19.835 1.00 94.00 104 ILE A N 1
ATOM 801 C CA . ILE A 1 104 ? -14.163 0.635 19.663 1.00 94.00 104 ILE A CA 1
ATOM 802 C C . ILE A 1 104 ? -15.586 1.065 20.042 1.00 94.00 104 ILE A C 1
ATOM 804 O O . ILE A 1 104 ? -15.866 1.201 21.236 1.00 94.00 104 ILE A O 1
ATOM 808 N N . PRO A 1 105 ? -16.496 1.273 19.070 1.00 91.94 105 PRO A N 1
ATOM 809 C CA . PRO A 1 105 ? -17.833 1.811 19.342 1.00 91.94 105 PRO A CA 1
ATOM 810 C C . PRO A 1 105 ? -18.653 0.996 20.351 1.00 91.94 105 PRO A C 1
ATOM 812 O O . PRO A 1 105 ? -19.531 1.530 21.021 1.00 91.94 105 PRO A O 1
ATOM 815 N N . GLN A 1 106 ? -18.371 -0.302 20.464 1.00 90.06 106 GLN A N 1
ATOM 816 C CA . GLN A 1 106 ? -19.097 -1.236 21.324 1.00 90.06 106 GLN A CA 1
ATOM 817 C C . GLN A 1 106 ? -18.664 -1.169 22.797 1.00 90.06 106 GLN A C 1
ATOM 819 O O . GLN A 1 106 ? -19.351 -1.718 23.658 1.00 90.06 106 GLN A O 1
ATOM 824 N N . ILE A 1 107 ? -17.547 -0.506 23.114 1.00 85.56 107 ILE A N 1
ATOM 825 C CA . ILE A 1 107 ? -17.120 -0.294 24.500 1.00 85.56 107 ILE A CA 1
ATOM 826 C C . ILE A 1 107 ? -17.846 0.944 25.027 1.00 85.56 107 ILE A C 1
ATOM 828 O O . ILE A 1 107 ? -17.409 2.084 24.864 1.00 85.56 107 ILE A O 1
ATOM 832 N N . VAL A 1 108 ? -18.993 0.703 25.663 1.00 70.12 108 VAL A N 1
ATOM 833 C CA . VAL A 1 108 ? -19.766 1.743 26.343 1.00 70.12 108 VAL A CA 1
ATOM 834 C C . VAL A 1 108 ? -18.966 2.233 27.544 1.00 70.12 108 VAL A C 1
ATOM 836 O O . VAL A 1 108 ? -18.709 1.488 28.490 1.00 70.12 108 VAL A O 1
ATOM 839 N N . ARG A 1 109 ? -18.573 3.506 27.520 1.00 68.88 109 ARG A N 1
ATOM 840 C CA . ARG A 1 109 ? -17.964 4.162 28.678 1.00 68.88 109 ARG A CA 1
ATOM 841 C C . ARG A 1 109 ? -19.075 4.479 29.676 1.00 68.88 109 ARG A C 1
ATOM 843 O O . ARG A 1 109 ? -19.834 5.425 29.482 1.00 68.88 109 ARG A O 1
ATOM 850 N N . SER A 1 110 ? -19.195 3.658 30.714 1.00 53.56 110 SER A N 1
ATOM 851 C CA . SER A 1 110 ? -20.072 3.930 31.856 1.00 53.56 110 SER A CA 1
ATOM 852 C C . SER A 1 110 ? -19.745 5.304 32.465 1.00 53.56 110 SER A C 1
ATOM 854 O O . SER A 1 110 ? -18.606 5.761 32.376 1.00 53.56 110 SER A O 1
ATOM 856 N N . ALA A 1 111 ? -20.766 5.952 33.031 1.00 56.59 111 ALA A N 1
ATOM 857 C CA . ALA A 1 111 ? -20.857 7.368 33.408 1.00 56.59 111 ALA A CA 1
ATOM 858 C C . ALA A 1 111 ? -19.615 8.026 34.080 1.00 56.59 111 ALA A C 1
ATOM 860 O O . ALA A 1 111 ? -18.782 7.339 34.668 1.00 56.59 111 ALA A O 1
ATOM 861 N N . PRO A 1 112 ? -19.501 9.375 34.030 1.00 66.75 112 PRO A N 1
ATOM 862 C CA . PRO A 1 112 ? -18.312 10.112 34.458 1.00 66.75 112 PRO A CA 1
ATOM 863 C C . PRO A 1 112 ? -17.853 9.882 35.915 1.00 66.75 112 PRO A C 1
ATOM 865 O O . PRO A 1 112 ? -18.700 9.755 36.799 1.00 66.75 112 PRO A O 1
ATOM 868 N N . PRO A 1 113 ? -16.528 9.964 36.181 1.00 60.75 113 PRO A N 1
ATOM 869 C CA . PRO A 1 113 ? -15.466 10.152 35.193 1.00 60.75 113 PRO A CA 1
ATOM 870 C C . PRO A 1 113 ? -15.148 8.832 34.477 1.00 60.75 113 PRO A C 1
ATOM 872 O O . PRO A 1 113 ? -14.701 7.863 35.086 1.00 60.75 113 PRO A O 1
ATOM 875 N N . ALA A 1 114 ? -15.359 8.803 33.160 1.00 64.94 114 ALA A N 1
ATOM 876 C CA . ALA A 1 114 ? -15.039 7.641 32.349 1.00 64.94 114 ALA A CA 1
ATOM 877 C C . ALA A 1 114 ? -13.515 7.487 32.278 1.00 64.94 114 ALA A C 1
ATOM 879 O O . ALA A 1 114 ? -12.829 8.366 31.750 1.00 64.94 114 ALA A O 1
ATOM 880 N N . ALA A 1 115 ? -12.988 6.365 32.775 1.00 69.62 115 ALA A N 1
ATOM 881 C CA . ALA A 1 115 ? -11.575 6.012 32.641 1.00 69.62 115 ALA A CA 1
ATOM 882 C C . ALA A 1 115 ? -11.116 6.135 31.172 1.00 69.62 115 ALA A C 1
ATOM 884 O O . ALA A 1 115 ? -11.931 5.863 30.277 1.00 69.62 115 ALA A O 1
ATOM 885 N N . PRO A 1 116 ? -9.872 6.582 30.895 1.00 76.00 116 PRO A N 1
ATOM 886 C CA . PRO A 1 116 ? -9.349 6.701 29.533 1.00 76.00 116 PRO A CA 1
ATOM 887 C C . PRO A 1 116 ? -9.534 5.389 28.765 1.00 76.00 116 PRO A C 1
ATOM 889 O O . PRO A 1 116 ? -9.455 4.307 29.344 1.00 76.00 116 PRO A O 1
ATOM 892 N N . PHE A 1 117 ? -9.840 5.488 27.470 1.00 82.00 117 PHE A N 1
ATOM 893 C CA . PHE A 1 117 ? -9.955 4.305 26.623 1.00 82.00 117 PHE A CA 1
ATOM 894 C C . PHE A 1 117 ? -8.589 3.620 26.541 1.00 82.00 117 PHE A C 1
ATOM 896 O O . PHE A 1 117 ? -7.605 4.250 26.163 1.00 82.00 117 PHE A O 1
ATOM 903 N N . VAL A 1 118 ? -8.544 2.343 26.914 1.00 82.50 118 VAL A N 1
ATOM 904 C CA . VAL A 1 118 ? -7.356 1.500 26.792 1.00 82.50 118 VAL A CA 1
ATOM 905 C C . VAL A 1 118 ? -7.746 0.319 25.907 1.00 82.50 118 VAL A C 1
ATOM 907 O O . VAL A 1 118 ? -8.515 -0.538 26.356 1.00 82.50 118 VAL A O 1
ATOM 910 N N . PRO A 1 119 ? -7.292 0.273 24.643 1.00 81.06 119 PRO A N 1
ATOM 911 C CA . PRO A 1 119 ? -7.558 -0.868 23.784 1.00 81.06 119 PRO A CA 1
ATOM 912 C C . PRO A 1 119 ? -6.821 -2.110 24.319 1.00 81.06 119 PRO A C 1
ATOM 914 O O . PRO A 1 119 ? -5.741 -1.992 24.904 1.00 81.06 119 PRO A O 1
ATOM 917 N N . PRO A 1 120 ? -7.354 -3.326 24.108 1.00 83.12 120 PRO A N 1
ATOM 918 C CA . PRO A 1 120 ? -6.586 -4.546 24.333 1.00 83.12 120 PRO A CA 1
ATOM 919 C C . PRO A 1 120 ? -5.283 -4.527 23.520 1.00 83.12 120 PRO A C 1
ATOM 921 O O . PRO A 1 120 ? -5.289 -4.102 22.371 1.00 83.12 120 PRO A O 1
ATOM 924 N N . ALA A 1 121 ? -4.185 -5.069 24.053 1.00 80.88 121 ALA A N 1
ATOM 925 C CA . ALA A 1 121 ? -2.880 -5.045 23.371 1.00 80.88 121 ALA A CA 1
ATOM 926 C C . ALA A 1 121 ? -2.889 -5.672 21.958 1.00 80.88 121 ALA A C 1
ATOM 928 O O . ALA A 1 121 ? -2.085 -5.314 21.108 1.00 80.88 121 ALA A O 1
ATOM 929 N N . ARG A 1 122 ? -3.811 -6.608 21.695 1.00 88.00 122 ARG A N 1
ATOM 930 C CA . ARG A 1 122 ? -3.972 -7.285 20.394 1.00 88.00 122 ARG A CA 1
ATOM 931 C C . ARG A 1 122 ? -4.990 -6.611 19.471 1.00 88.00 122 ARG A C 1
ATOM 933 O O . ARG A 1 122 ? -5.363 -7.193 18.461 1.00 88.00 122 ARG A O 1
ATOM 940 N N . ALA A 1 123 ? -5.489 -5.437 19.844 1.00 92.38 123 ALA A N 1
ATOM 941 C CA . ALA A 1 123 ? -6.484 -4.707 19.075 1.00 92.38 123 ALA A CA 1
ATOM 942 C C . ALA A 1 123 ? -5.866 -3.789 18.017 1.00 92.38 123 ALA A C 1
ATOM 944 O O . ALA A 1 123 ? -6.629 -3.170 17.295 1.00 92.38 123 ALA A O 1
ATOM 945 N N . CYS A 1 124 ? -4.541 -3.664 17.917 1.00 94.94 124 CYS A N 1
ATOM 946 C CA . CYS A 1 124 ? -3.901 -2.773 16.948 1.00 94.94 124 CYS A CA 1
ATOM 947 C C . CYS A 1 124 ? -3.911 -3.365 15.533 1.00 94.94 124 CYS A C 1
ATOM 949 O O . CYS A 1 124 ? -3.699 -4.565 15.351 1.00 94.94 124 CYS A O 1
ATOM 951 N N . ALA A 1 125 ? -4.170 -2.513 14.543 1.00 97.19 125 ALA A N 1
ATOM 952 C CA . ALA A 1 125 ? -3.921 -2.826 13.145 1.00 97.19 125 ALA A CA 1
ATOM 953 C C . ALA A 1 125 ? -2.409 -2.869 12.892 1.00 97.19 125 ALA A C 1
ATOM 955 O O . ALA A 1 125 ? -1.629 -2.279 13.641 1.00 97.19 125 ALA A O 1
ATOM 956 N N . ASP A 1 126 ? -1.996 -3.567 11.837 1.00 97.12 126 ASP A N 1
ATOM 957 C CA . ASP A 1 126 ? -0.577 -3.701 11.532 1.00 97.12 126 ASP A CA 1
ATOM 958 C C . ASP A 1 126 ? -0.120 -2.624 10.546 1.00 97.12 126 ASP A C 1
ATOM 960 O O . ASP A 1 126 ? -0.309 -2.764 9.338 1.00 97.12 126 ASP A O 1
ATOM 964 N N . ALA A 1 127 ? 0.447 -1.533 11.063 1.00 97.88 127 ALA A N 1
ATOM 965 C CA . ALA A 1 127 ? 1.014 -0.471 10.239 1.00 97.88 127 ALA A CA 1
ATOM 966 C C . ALA A 1 127 ? 2.347 -0.891 9.614 1.00 97.88 127 ALA A C 1
ATOM 968 O O . ALA A 1 127 ? 3.124 -1.647 10.207 1.00 97.88 127 ALA A O 1
ATOM 969 N N . VAL A 1 128 ? 2.615 -0.376 8.418 1.00 98.12 128 VAL A N 1
ATOM 970 C CA . VAL A 1 128 ? 3.885 -0.549 7.711 1.00 98.12 128 VAL A CA 1
ATOM 971 C C . VAL A 1 128 ? 4.394 0.794 7.205 1.00 98.12 128 VAL A C 1
ATOM 973 O O . VAL A 1 128 ? 3.619 1.721 6.956 1.00 98.12 128 VAL A O 1
ATOM 976 N N . ALA A 1 129 ? 5.710 0.915 7.050 1.00 98.19 129 ALA A N 1
ATOM 977 C CA . ALA A 1 129 ? 6.314 2.145 6.575 1.00 98.19 129 ALA A CA 1
ATOM 978 C C . ALA A 1 129 ? 5.823 2.456 5.159 1.00 98.19 129 ALA A C 1
ATOM 980 O O . ALA A 1 129 ? 5.814 1.587 4.286 1.00 98.19 129 ALA A O 1
ATOM 981 N N . CYS A 1 130 ? 5.447 3.710 4.917 1.00 98.38 130 CYS A N 1
ATOM 982 C CA . CYS A 1 130 ? 5.063 4.174 3.594 1.00 98.38 130 CYS A CA 1
ATOM 983 C C . CYS A 1 130 ? 5.500 5.614 3.345 1.00 98.38 130 CYS A C 1
ATOM 985 O O . CYS A 1 130 ? 5.625 6.416 4.273 1.00 98.38 130 CYS A O 1
ATOM 987 N N . GLN A 1 131 ? 5.746 5.943 2.079 1.00 97.56 131 GLN A N 1
ATOM 988 C CA . GLN A 1 131 ? 6.066 7.298 1.634 1.00 97.56 131 GLN A CA 1
ATOM 989 C C . GLN A 1 131 ? 5.566 7.520 0.206 1.00 97.56 131 GLN A C 1
ATOM 991 O O . GLN A 1 131 ? 5.417 6.575 -0.564 1.00 97.56 131 GLN A O 1
ATOM 996 N N . ILE A 1 132 ? 5.360 8.783 -0.171 1.00 96.31 132 ILE A N 1
ATOM 997 C CA . ILE A 1 132 ? 5.158 9.163 -1.571 1.00 96.31 132 ILE A CA 1
ATOM 998 C C . ILE A 1 132 ? 6.437 9.839 -2.062 1.00 96.31 132 ILE A C 1
ATOM 1000 O O . ILE A 1 132 ? 6.782 10.924 -1.597 1.00 96.31 132 ILE A O 1
ATOM 1004 N N . VAL A 1 133 ? 7.135 9.194 -2.996 1.00 94.56 133 VAL A N 1
ATOM 1005 C CA . VAL A 1 133 ? 8.426 9.642 -3.540 1.00 94.56 133 VAL A CA 1
ATOM 1006 C C . VAL A 1 133 ? 8.408 9.468 -5.054 1.00 94.56 133 VAL A C 1
ATOM 1008 O O . VAL A 1 133 ? 7.937 8.449 -5.555 1.00 94.56 133 VAL A O 1
ATOM 1011 N N . ASP A 1 134 ? 8.871 10.487 -5.783 1.00 92.38 134 ASP A N 1
ATOM 1012 C CA . ASP A 1 134 ? 8.877 10.538 -7.256 1.00 92.38 134 ASP A CA 1
ATOM 1013 C C . ASP A 1 134 ? 7.494 10.245 -7.885 1.00 92.38 134 ASP A C 1
ATOM 1015 O O . ASP A 1 134 ? 7.360 9.680 -8.967 1.00 92.38 134 ASP A O 1
ATOM 1019 N N . GLY A 1 135 ? 6.425 10.646 -7.185 1.00 92.19 135 GLY A N 1
ATOM 1020 C CA . GLY A 1 135 ? 5.037 10.462 -7.621 1.00 92.19 135 GLY A CA 1
ATOM 1021 C C . GLY A 1 135 ? 4.482 9.044 -7.440 1.00 92.19 135 GLY A C 1
ATOM 1022 O O . GLY A 1 135 ? 3.317 8.818 -7.772 1.00 92.19 135 GLY A O 1
ATOM 1023 N N . LEU A 1 136 ? 5.265 8.116 -6.893 1.00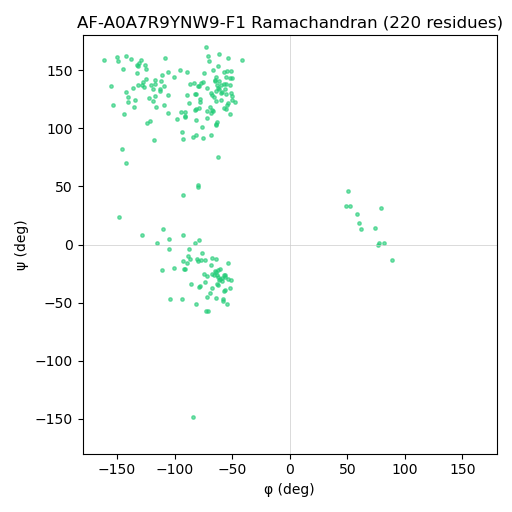 95.25 136 LEU A N 1
ATOM 1024 C CA . LEU A 1 136 ? 4.862 6.749 -6.566 1.00 95.25 136 LEU A CA 1
ATOM 1025 C C . LEU A 1 136 ? 4.554 6.625 -5.072 1.00 95.25 136 LEU A C 1
ATOM 1027 O O . LEU A 1 136 ? 5.195 7.266 -4.240 1.00 95.25 136 LEU A O 1
ATOM 1031 N N . PHE A 1 137 ? 3.562 5.805 -4.739 1.00 97.69 137 PHE A N 1
ATOM 1032 C CA . PHE A 1 137 ? 3.271 5.377 -3.378 1.00 97.69 137 PHE A CA 1
ATOM 1033 C C . PHE A 1 137 ? 4.113 4.138 -3.075 1.00 97.69 137 PHE A C 1
ATOM 1035 O O . PHE A 1 137 ? 4.003 3.131 -3.775 1.00 97.69 137 PHE A O 1
ATOM 1042 N N . TRP A 1 138 ? 4.944 4.218 -2.043 1.00 98.25 138 TRP A N 1
ATOM 1043 C CA . TRP A 1 138 ? 5.854 3.160 -1.625 1.00 98.25 138 TRP A CA 1
ATOM 1044 C C . TRP A 1 138 ? 5.427 2.588 -0.282 1.00 98.25 138 TRP A C 1
ATOM 1046 O O . TRP A 1 138 ? 5.056 3.352 0.611 1.00 98.25 138 TRP A O 1
ATOM 1056 N N . ILE A 1 139 ? 5.545 1.271 -0.125 1.00 98.44 139 ILE A N 1
ATOM 1057 C CA . ILE A 1 139 ? 5.423 0.579 1.164 1.00 98.44 139 ILE A CA 1
ATOM 1058 C C . ILE A 1 139 ? 6.662 -0.274 1.431 1.00 98.44 139 ILE A C 1
ATOM 1060 O O . ILE A 1 139 ? 7.326 -0.711 0.493 1.00 98.44 139 ILE A O 1
ATOM 1064 N N . HIS A 1 140 ? 6.963 -0.526 2.699 1.00 97.88 140 HIS A N 1
ATOM 1065 C CA . HIS A 1 140 ? 7.988 -1.475 3.125 1.00 97.88 140 HIS A CA 1
ATOM 1066 C C . HIS A 1 140 ? 7.335 -2.579 3.953 1.00 97.88 140 HIS A C 1
ATOM 1068 O O . HIS A 1 140 ? 6.683 -2.274 4.945 1.00 97.88 140 HIS A O 1
ATOM 1074 N N . LEU A 1 141 ? 7.486 -3.855 3.587 1.00 95.06 141 LEU A N 1
ATOM 1075 C CA . LEU A 1 141 ? 6.603 -4.903 4.135 1.00 95.06 141 LEU A CA 1
ATOM 1076 C C . LEU A 1 141 ? 6.909 -5.273 5.602 1.00 95.06 141 LEU A C 1
ATOM 1078 O O . LEU A 1 141 ? 6.027 -5.735 6.328 1.00 95.06 141 LEU A O 1
ATOM 1082 N N . THR A 1 142 ? 8.149 -5.058 6.051 1.00 94.56 142 THR A N 1
ATOM 1083 C CA . THR A 1 142 ? 8.621 -5.375 7.416 1.00 94.56 142 THR A CA 1
ATOM 1084 C C . THR A 1 142 ? 8.767 -4.150 8.328 1.00 94.56 142 THR A C 1
ATOM 1086 O O . THR A 1 142 ? 8.315 -4.182 9.476 1.00 94.56 142 THR A O 1
ATOM 1089 N N . ALA A 1 143 ? 9.390 -3.068 7.848 1.00 96.56 143 ALA A N 1
ATOM 1090 C CA . ALA A 1 143 ? 9.614 -1.843 8.612 1.00 96.56 143 ALA A CA 1
ATOM 1091 C C . ALA A 1 143 ? 8.294 -1.164 9.015 1.00 96.56 143 ALA A C 1
ATOM 1093 O O . ALA A 1 143 ? 7.366 -1.044 8.216 1.00 96.56 143 ALA A O 1
ATOM 1094 N N . LYS A 1 144 ? 8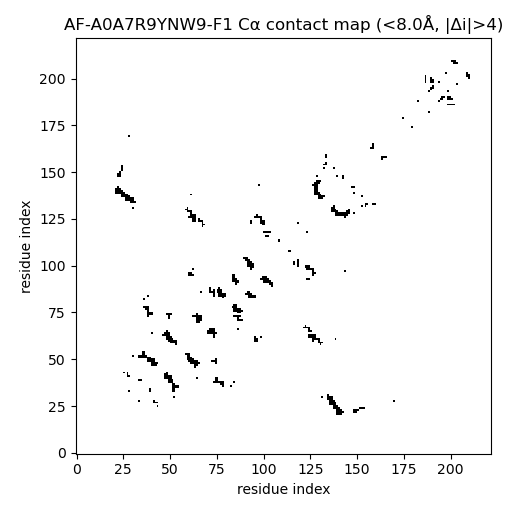.216 -0.683 10.262 1.00 95.31 144 LYS A N 1
ATOM 1095 C CA . LYS A 1 144 ? 7.038 0.037 10.784 1.00 95.31 144 LYS A CA 1
ATOM 1096 C C . LYS A 1 144 ? 7.070 1.520 10.464 1.00 95.31 144 LYS A C 1
ATOM 1098 O O . LYS A 1 144 ? 6.027 2.115 10.216 1.00 95.31 144 LYS A O 1
ATOM 1103 N N . ARG A 1 145 ? 8.264 2.109 10.435 1.00 94.94 145 ARG A N 1
ATOM 1104 C CA . ARG A 1 145 ? 8.477 3.501 10.046 1.00 94.94 145 ARG A CA 1
ATOM 1105 C C . ARG A 1 145 ? 9.573 3.593 9.002 1.00 94.94 145 ARG A C 1
ATOM 1107 O O . ARG A 1 145 ? 10.400 2.696 8.860 1.00 94.94 145 ARG A O 1
ATOM 1114 N N . ALA A 1 146 ? 9.563 4.696 8.268 1.00 93.75 146 ALA A N 1
ATOM 1115 C CA . ALA A 1 146 ? 10.498 4.948 7.183 1.00 93.75 146 ALA A CA 1
ATOM 1116 C C . ALA A 1 146 ? 11.963 4.893 7.635 1.00 93.75 146 ALA A C 1
ATOM 1118 O O . ALA A 1 146 ? 12.805 4.356 6.925 1.00 93.75 146 ALA A O 1
ATOM 1119 N N . GLU A 1 147 ? 12.250 5.440 8.815 1.00 94.44 147 GLU A N 1
ATOM 1120 C CA . GLU A 1 147 ? 13.579 5.470 9.425 1.00 94.44 147 GLU A CA 1
ATOM 1121 C C . GLU A 1 147 ? 14.091 4.095 9.871 1.00 94.44 147 GLU A C 1
ATOM 1123 O O . GLU A 1 147 ? 15.291 3.940 10.084 1.00 94.44 147 GLU A O 1
ATOM 1128 N N . ASP A 1 148 ? 13.198 3.110 10.006 1.00 94.62 148 ASP A N 1
ATOM 1129 C CA . ASP A 1 148 ? 13.547 1.751 10.421 1.00 94.62 148 ASP A CA 1
ATOM 1130 C C . ASP A 1 148 ? 13.918 0.862 9.213 1.00 94.62 148 ASP A C 1
ATOM 1132 O O . ASP A 1 148 ? 14.403 -0.252 9.399 1.00 94.62 148 ASP A O 1
ATOM 1136 N N . ALA A 1 149 ? 13.689 1.331 7.978 1.00 94.44 149 ALA A N 1
ATOM 1137 C CA . ALA A 1 149 ? 14.023 0.585 6.767 1.00 94.44 149 ALA A CA 1
ATOM 1138 C C . ALA A 1 149 ? 15.553 0.537 6.547 1.00 94.44 149 ALA A C 1
ATOM 1140 O O . ALA A 1 149 ? 16.216 1.575 6.622 1.00 94.44 149 ALA A O 1
ATOM 1141 N N . PRO A 1 150 ? 16.134 -0.632 6.213 1.00 92.56 150 PRO A N 1
ATOM 1142 C CA . PRO A 1 150 ? 17.585 -0.797 6.071 1.00 92.56 150 PRO A CA 1
ATOM 1143 C C . PRO A 1 150 ? 18.168 -0.037 4.874 1.00 92.56 150 PRO A C 1
ATOM 1145 O O . PRO A 1 150 ? 19.351 0.315 4.858 1.00 92.56 150 PRO A O 1
ATOM 1148 N N . HIS A 1 151 ? 17.342 0.216 3.858 1.00 92.06 151 HIS A N 1
ATOM 1149 C CA . HIS A 1 151 ? 17.730 0.873 2.619 1.00 92.06 151 HIS A CA 1
ATOM 1150 C C . HIS A 1 151 ? 16.729 1.978 2.257 1.00 92.06 151 HIS A C 1
ATOM 1152 O O . HIS A 1 151 ? 15.537 1.852 2.552 1.00 92.06 151 HIS A O 1
ATOM 1158 N N . PRO A 1 152 ? 17.182 3.072 1.620 1.00 94.50 152 PRO A N 1
ATOM 1159 C CA . PRO A 1 152 ? 16.288 4.129 1.169 1.00 94.50 152 PRO A CA 1
ATOM 1160 C C . PRO A 1 152 ? 15.440 3.671 -0.025 1.00 94.50 152 PRO A C 1
ATOM 1162 O O . PRO A 1 152 ? 15.791 2.731 -0.737 1.00 94.50 152 PRO A O 1
ATOM 1165 N N . ILE A 1 153 ? 14.350 4.395 -0.283 1.00 96.62 153 ILE A N 1
ATOM 1166 C CA . ILE A 1 153 ? 13.559 4.235 -1.508 1.00 96.62 153 ILE A CA 1
ATOM 1167 C C . ILE A 1 153 ? 14.451 4.521 -2.733 1.00 96.62 153 ILE A C 1
ATOM 1169 O O . ILE A 1 153 ? 15.105 5.573 -2.757 1.00 96.62 153 ILE A O 1
ATOM 1173 N N . PRO A 1 154 ? 14.474 3.638 -3.752 1.00 92.69 154 PRO A N 1
ATOM 1174 C CA . PRO A 1 154 ? 15.167 3.897 -5.011 1.00 92.69 154 PRO A CA 1
ATOM 1175 C C . PRO A 1 154 ? 14.671 5.190 -5.665 1.00 92.69 154 PRO A C 1
ATOM 1177 O O . PRO A 1 154 ? 13.470 5.436 -5.748 1.00 92.69 154 PRO A O 1
ATOM 1180 N N . ARG A 1 155 ? 15.601 6.028 -6.129 1.00 90.56 155 ARG A N 1
ATOM 1181 C CA . ARG A 1 155 ? 15.299 7.324 -6.753 1.00 90.56 155 ARG A CA 1
ATOM 1182 C C . ARG A 1 155 ? 15.631 7.296 -8.235 1.00 90.56 155 ARG A C 1
ATOM 1184 O O . ARG A 1 155 ? 16.639 6.711 -8.621 1.00 90.56 155 ARG A O 1
ATOM 1191 N N . VAL A 1 156 ? 14.835 8.013 -9.025 1.00 88.75 156 VAL A N 1
ATOM 1192 C CA . VAL A 1 156 ? 15.143 8.332 -10.428 1.00 88.75 156 VAL A CA 1
ATOM 1193 C C . VAL A 1 156 ? 15.242 9.856 -10.541 1.00 88.75 156 VAL A C 1
ATOM 1195 O O . VAL A 1 156 ? 14.221 10.521 -10.739 1.00 88.75 156 VAL A O 1
ATOM 1198 N N . PRO A 1 157 ? 16.440 10.443 -10.340 1.00 88.00 157 PRO A N 1
ATOM 1199 C CA . PRO A 1 157 ? 16.617 11.895 -10.268 1.00 88.00 157 PRO A CA 1
ATOM 1200 C C . PRO A 1 157 ? 16.010 12.648 -11.458 1.00 88.00 157 PRO A C 1
ATOM 1202 O O . PRO A 1 157 ? 15.387 13.697 -11.270 1.00 88.00 157 PRO A O 1
ATOM 1205 N N . GLU A 1 158 ? 16.115 12.072 -12.658 1.00 89.25 158 GLU A N 1
ATOM 1206 C CA . GLU A 1 158 ? 15.624 12.607 -13.929 1.00 89.25 158 GLU A CA 1
ATOM 1207 C C . GLU A 1 158 ? 14.122 12.912 -13.903 1.00 89.25 158 GLU A C 1
ATOM 1209 O O . GLU A 1 158 ? 13.682 13.846 -14.569 1.00 89.25 158 GLU A O 1
ATOM 1214 N N . MET A 1 159 ? 13.326 12.206 -13.090 1.00 87.00 159 MET A N 1
ATOM 1215 C CA . MET A 1 159 ? 11.887 12.476 -12.959 1.00 87.00 159 MET A CA 1
ATOM 1216 C C . MET A 1 159 ? 11.586 13.862 -12.374 1.00 87.00 159 MET A C 1
ATOM 1218 O O . MET A 1 159 ? 10.508 14.407 -12.604 1.00 87.00 159 MET A O 1
ATOM 1222 N N . SER A 1 160 ? 12.531 14.437 -11.629 1.00 83.56 160 SER A N 1
ATOM 1223 C CA . SER A 1 160 ? 12.408 15.749 -10.983 1.00 83.56 160 SER A CA 1
ATOM 1224 C C . SER A 1 160 ? 13.208 16.857 -11.681 1.00 83.56 160 SER A C 1
ATOM 1226 O O . SER A 1 160 ? 13.132 18.022 -11.287 1.00 83.56 160 SER A O 1
ATOM 1228 N N . MET A 1 161 ? 13.981 16.517 -12.717 1.00 89.06 161 MET A N 1
ATOM 1229 C CA . MET A 1 161 ? 14.873 17.452 -13.397 1.00 89.06 161 MET A CA 1
ATOM 1230 C C . MET A 1 161 ? 14.133 18.292 -14.440 1.00 89.06 161 MET A C 1
ATOM 1232 O O . MET A 1 161 ? 13.320 17.797 -15.222 1.00 89.06 161 MET A O 1
ATOM 1236 N N . ALA A 1 162 ? 14.469 19.583 -14.507 1.00 90.81 162 ALA A N 1
ATOM 1237 C CA . ALA A 1 162 ? 13.949 20.463 -15.546 1.00 90.81 162 ALA A CA 1
ATOM 1238 C C . ALA A 1 162 ? 14.334 19.946 -16.946 1.00 90.81 162 ALA A C 1
ATOM 1240 O O . ALA A 1 162 ? 15.467 19.531 -17.179 1.00 90.81 162 ALA A O 1
ATOM 1241 N N . GLY A 1 163 ? 13.385 19.992 -17.883 1.00 92.38 163 GLY A N 1
ATOM 1242 C CA . GLY A 1 163 ? 13.581 19.532 -19.263 1.00 92.38 163 GLY A CA 1
ATOM 1243 C C . GLY A 1 163 ? 13.276 18.049 -19.498 1.00 92.38 163 GLY A C 1
ATOM 1244 O O . GLY A 1 163 ? 13.097 17.661 -20.651 1.00 92.38 163 GLY A O 1
ATOM 1245 N N . TYR A 1 164 ? 13.130 17.244 -18.443 1.00 90.81 164 TYR A N 1
ATOM 1246 C CA . TYR A 1 164 ? 12.704 15.852 -18.554 1.00 90.81 164 TYR A CA 1
ATOM 1247 C C . TYR A 1 164 ? 11.179 15.732 -18.489 1.00 90.81 164 TYR A C 1
ATOM 1249 O O . TYR A 1 164 ? 10.485 16.517 -17.841 1.00 90.81 164 TYR A O 1
ATOM 1257 N N . LYS A 1 165 ? 10.647 14.730 -19.189 1.00 86.94 165 LYS A N 1
ATOM 1258 C CA . LYS A 1 165 ? 9.250 14.303 -19.094 1.00 86.94 165 LYS A CA 1
ATOM 1259 C C . LYS A 1 165 ? 9.239 12.806 -18.856 1.00 86.94 165 LYS A C 1
ATOM 1261 O O . LYS A 1 165 ? 9.972 12.079 -19.518 1.00 86.94 165 LYS A O 1
ATOM 1266 N N . HIS A 1 166 ? 8.382 12.353 -17.956 1.00 85.81 166 HIS A N 1
ATOM 1267 C CA . HIS A 1 166 ? 8.174 10.936 -17.705 1.00 85.81 166 HIS A CA 1
ATOM 1268 C C . HIS A 1 166 ? 6.733 10.562 -18.059 1.00 85.81 166 HIS A C 1
ATOM 1270 O O . HIS A 1 166 ? 5.793 11.317 -17.803 1.00 85.81 166 HIS A O 1
ATOM 1276 N N . VAL A 1 167 ? 6.560 9.382 -18.646 1.00 85.25 167 VAL A N 1
ATOM 1277 C CA . VAL A 1 167 ? 5.251 8.775 -18.892 1.00 85.25 167 VAL A CA 1
ATOM 1278 C C . VAL A 1 167 ? 5.209 7.497 -18.075 1.00 85.25 167 VAL A C 1
ATOM 1280 O O . VAL A 1 167 ? 6.043 6.618 -18.256 1.00 85.25 167 VAL A O 1
ATOM 1283 N N . GLY A 1 168 ? 4.269 7.428 -17.138 1.00 84.94 168 GLY A N 1
ATOM 1284 C CA . GLY A 1 168 ? 4.087 6.269 -16.276 1.00 84.94 168 GLY A CA 1
ATOM 1285 C C . GLY A 1 168 ? 2.767 5.584 -16.577 1.00 84.94 168 GLY A C 1
ATOM 1286 O O . GLY A 1 168 ? 1.742 6.259 -16.658 1.00 84.94 168 GLY A O 1
ATOM 1287 N N . ALA A 1 169 ? 2.796 4.262 -16.698 1.00 87.00 169 ALA A N 1
ATOM 1288 C CA . ALA A 1 169 ? 1.614 3.418 -16.816 1.00 87.00 169 ALA A CA 1
ATOM 1289 C C . ALA A 1 169 ? 1.718 2.255 -15.825 1.00 87.00 169 ALA A C 1
ATOM 1291 O O . ALA A 1 169 ? 2.820 1.883 -15.424 1.00 87.00 169 ALA A O 1
ATOM 1292 N N . VAL A 1 170 ? 0.572 1.697 -15.444 1.00 90.00 170 VAL A N 1
ATOM 1293 C CA . VAL A 1 170 ? 0.472 0.462 -14.658 1.00 90.00 170 VAL A CA 1
ATOM 1294 C C . VAL A 1 170 ? -0.248 -0.565 -15.515 1.00 90.00 170 VAL A C 1
ATOM 1296 O O . VAL A 1 170 ? -1.186 -0.223 -16.240 1.00 90.00 170 VAL A O 1
ATOM 1299 N N . ARG A 1 171 ? 0.232 -1.806 -15.483 1.00 90.19 171 ARG A N 1
ATOM 1300 C CA . ARG A 1 171 ? -0.385 -2.940 -16.165 1.00 90.19 171 ARG A CA 1
ATOM 1301 C C . ARG A 1 171 ? -0.250 -4.173 -15.295 1.00 90.19 171 ARG A C 1
ATOM 1303 O O . ARG A 1 171 ? 0.860 -4.497 -14.882 1.00 90.19 171 ARG A O 1
ATOM 1310 N N . ASP A 1 172 ? -1.363 -4.866 -15.117 1.00 90.94 172 ASP A N 1
ATOM 1311 C CA . ASP A 1 172 ? -1.383 -6.171 -14.477 1.00 90.94 172 ASP A CA 1
ATOM 1312 C C . ASP A 1 172 ? -1.189 -7.250 -15.535 1.00 90.94 172 ASP A C 1
ATOM 1314 O O . ASP A 1 172 ? -1.885 -7.286 -16.556 1.00 90.94 172 ASP A O 1
ATOM 1318 N N . PHE A 1 173 ? -0.232 -8.135 -15.283 1.00 91.44 173 PHE A N 1
ATOM 1319 C CA . PHE A 1 173 ? -0.007 -9.317 -16.097 1.00 91.44 173 PHE A CA 1
ATOM 1320 C C . PHE A 1 173 ? -0.347 -10.553 -15.263 1.00 91.44 173 PHE A C 1
ATOM 1322 O O . PHE A 1 173 ? 0.126 -10.658 -14.133 1.00 91.44 173 PHE A O 1
ATOM 1329 N N . PRO A 1 174 ? -1.132 -11.509 -15.790 1.00 93.62 174 PRO A N 1
ATOM 1330 C CA . PRO A 1 174 ? -1.475 -12.738 -15.077 1.00 93.62 174 PRO A CA 1
ATOM 1331 C C . PRO A 1 174 ? -0.325 -13.761 -15.152 1.00 93.62 174 PRO A C 1
ATOM 1333 O O . PRO A 1 174 ? -0.517 -14.896 -15.584 1.00 93.62 174 PRO A O 1
ATOM 1336 N N . ILE A 1 175 ? 0.888 -13.334 -14.800 1.00 93.62 175 ILE A N 1
ATOM 1337 C CA . ILE A 1 175 ? 2.121 -14.129 -14.806 1.00 93.62 175 ILE A CA 1
ATOM 1338 C C . ILE A 1 175 ? 2.923 -13.823 -13.543 1.00 93.62 175 ILE A C 1
ATOM 1340 O O . ILE A 1 175 ? 2.747 -12.775 -12.926 1.00 93.62 175 ILE A O 1
ATOM 1344 N N . ASP A 1 176 ? 3.828 -14.728 -13.182 1.00 91.44 176 ASP A N 1
ATOM 1345 C CA . ASP A 1 176 ? 4.770 -14.473 -12.098 1.00 91.44 176 ASP A CA 1
ATOM 1346 C C . ASP A 1 176 ? 5.723 -13.318 -12.454 1.00 91.44 176 ASP A C 1
ATOM 1348 O O . ASP A 1 176 ? 6.176 -13.200 -13.598 1.00 91.44 176 ASP A O 1
ATOM 1352 N N . PHE A 1 177 ? 6.048 -12.468 -11.476 1.00 89.62 177 PHE A N 1
ATOM 1353 C CA . PHE A 1 177 ? 6.893 -11.294 -11.706 1.00 89.62 177 PHE A CA 1
ATOM 1354 C C . PHE A 1 177 ? 8.291 -11.668 -12.223 1.00 89.62 177 PHE A C 1
ATOM 1356 O O . PHE A 1 177 ? 8.881 -10.894 -12.978 1.00 89.62 177 PHE A O 1
ATOM 1363 N N . SER A 1 178 ? 8.814 -12.847 -11.859 1.00 90.75 178 SER A N 1
ATOM 1364 C CA . SER A 1 178 ? 10.130 -13.305 -12.312 1.00 90.75 178 SER A CA 1
ATOM 1365 C C . SER A 1 178 ? 10.193 -13.464 -13.827 1.00 90.75 178 SER A C 1
ATOM 1367 O O . SER A 1 178 ? 11.205 -13.106 -14.418 1.00 90.75 178 SER A O 1
ATOM 1369 N N . LEU A 1 179 ? 9.094 -13.879 -14.467 1.00 93.31 179 LEU A N 1
ATOM 1370 C CA . LEU A 1 179 ? 9.005 -13.997 -15.925 1.00 93.31 179 LEU A CA 1
ATOM 1371 C C . LEU A 1 179 ? 9.060 -12.630 -16.609 1.00 93.31 179 LEU A C 1
ATOM 1373 O O . LEU A 1 179 ? 9.666 -12.495 -17.669 1.00 93.31 179 LEU A O 1
ATOM 1377 N N . LEU A 1 180 ? 8.448 -11.602 -16.009 1.00 91.06 180 LEU A N 1
ATOM 1378 C CA . LEU A 1 180 ? 8.538 -10.239 -16.533 1.00 91.06 180 LEU A CA 1
ATOM 1379 C C . LEU A 1 180 ? 9.959 -9.683 -16.371 1.00 91.06 180 LEU A C 1
ATOM 1381 O O . LEU A 1 180 ? 10.472 -9.047 -17.286 1.00 91.06 180 LEU A O 1
ATOM 1385 N N . VAL A 1 181 ? 10.603 -9.936 -15.229 1.00 90.44 181 VAL A N 1
ATOM 1386 C CA . VAL A 1 181 ? 11.996 -9.525 -14.998 1.00 90.44 181 VAL A CA 1
ATOM 1387 C C . VAL A 1 181 ? 12.942 -10.236 -15.967 1.00 90.44 181 VAL A C 1
ATOM 1389 O O . VAL A 1 181 ? 13.771 -9.574 -16.582 1.00 90.44 181 VAL A O 1
ATOM 1392 N N . GLU A 1 182 ? 12.795 -11.549 -16.152 1.00 91.56 182 GLU A N 1
ATOM 1393 C CA . GLU A 1 182 ? 13.559 -12.329 -17.131 1.00 91.56 182 GLU A CA 1
ATOM 1394 C C . GLU A 1 182 ? 13.358 -11.7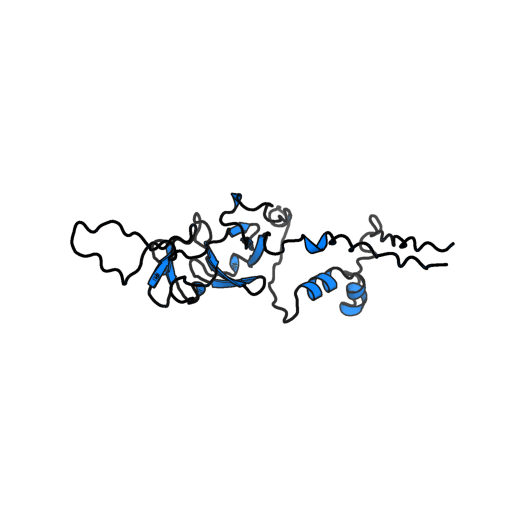82 -18.545 1.00 91.56 182 GLU A C 1
ATOM 1396 O O . GLU A 1 182 ? 14.335 -11.516 -19.236 1.00 91.56 182 GLU A O 1
ATOM 1401 N N . ASN A 1 183 ? 12.108 -11.517 -18.941 1.00 89.44 183 ASN A N 1
ATOM 1402 C CA . ASN A 1 183 ? 11.807 -10.927 -20.239 1.00 89.44 183 ASN A CA 1
ATOM 1403 C C . ASN A 1 183 ? 12.501 -9.572 -20.424 1.00 89.44 183 ASN A C 1
ATOM 1405 O O . ASN A 1 183 ? 13.155 -9.374 -21.435 1.00 89.44 183 ASN A O 1
ATOM 1409 N N . VAL A 1 184 ? 12.420 -8.658 -19.454 1.00 86.69 184 VAL A N 1
ATOM 1410 C CA . VAL A 1 184 ? 13.058 -7.332 -19.558 1.00 86.69 184 VAL A CA 1
ATOM 1411 C C . VAL A 1 184 ? 14.585 -7.428 -19.648 1.00 86.69 184 VAL A C 1
ATOM 1413 O O . VAL A 1 184 ? 15.208 -6.598 -20.309 1.00 86.69 184 VAL A O 1
ATOM 1416 N N . LEU A 1 185 ? 15.187 -8.411 -18.976 1.00 85.94 185 LEU A N 1
ATOM 1417 C CA . LEU A 1 185 ? 16.638 -8.597 -18.933 1.00 85.94 185 LEU A CA 1
ATOM 1418 C C . LEU A 1 185 ? 17.192 -9.424 -20.100 1.00 85.94 185 LEU A C 1
ATOM 1420 O O . LEU A 1 185 ? 18.408 -9.434 -20.282 1.00 85.94 185 LEU A O 1
ATOM 1424 N N . ASP A 1 186 ? 16.343 -10.096 -20.878 1.00 85.31 186 ASP A N 1
ATOM 1425 C CA . ASP A 1 186 ? 16.745 -10.861 -22.056 1.00 85.31 186 ASP A CA 1
ATOM 1426 C C . ASP A 1 186 ? 16.931 -9.934 -23.273 1.00 85.31 186 ASP A C 1
ATOM 1428 O O . ASP A 1 186 ? 15.946 -9.466 -23.838 1.00 85.31 186 ASP A O 1
ATOM 1432 N N . PRO A 1 187 ? 18.154 -9.648 -23.740 1.00 79.38 187 PRO A N 1
ATOM 1433 C CA . PRO A 1 187 ? 18.347 -8.812 -24.925 1.00 79.38 187 PRO A CA 1
ATOM 1434 C C . PRO A 1 187 ? 17.802 -9.434 -26.226 1.00 79.38 187 PRO A C 1
ATOM 1436 O O . PRO A 1 187 ? 17.482 -8.688 -27.157 1.00 79.38 187 PRO A O 1
ATOM 1439 N N . ASP A 1 188 ? 17.645 -10.761 -26.311 1.00 82.25 188 ASP A N 1
ATOM 1440 C CA . ASP A 1 188 ? 17.244 -11.439 -27.549 1.00 82.25 188 ASP A CA 1
ATOM 1441 C C . ASP A 1 188 ? 15.757 -11.227 -27.884 1.00 82.25 188 ASP A C 1
ATOM 1443 O O . ASP A 1 188 ? 15.393 -11.103 -29.064 1.00 82.25 188 ASP A O 1
ATOM 1447 N N . HIS A 1 189 ? 14.878 -11.099 -26.876 1.00 87.38 189 HIS A N 1
ATOM 1448 C CA . HIS A 1 189 ? 13.457 -10.814 -27.125 1.00 87.38 189 HIS A CA 1
ATOM 1449 C C . HIS A 1 189 ? 13.258 -9.466 -27.836 1.00 87.38 189 HIS A C 1
ATOM 1451 O O . HIS A 1 189 ? 12.318 -9.322 -28.623 1.00 87.38 189 HIS A O 1
ATOM 1457 N N . GLY A 1 190 ? 14.151 -8.498 -27.590 1.00 82.81 190 GLY A N 1
ATOM 1458 C CA . GLY A 1 190 ? 14.117 -7.154 -28.164 1.00 82.81 190 GLY A CA 1
ATOM 1459 C C . GLY A 1 190 ? 14.048 -7.180 -29.690 1.00 82.81 190 GLY A C 1
ATOM 1460 O O . GLY A 1 190 ? 13.153 -6.594 -30.304 1.00 82.81 190 GLY A O 1
ATOM 1461 N N . LEU A 1 191 ? 14.962 -7.931 -30.307 1.00 79.38 191 LEU A N 1
ATOM 1462 C CA . LEU A 1 191 ? 15.074 -8.038 -31.761 1.00 79.38 191 LEU A CA 1
ATOM 1463 C C . LEU A 1 191 ? 13.934 -8.857 -32.376 1.00 79.38 191 LEU A C 1
ATOM 1465 O O . LEU A 1 191 ? 13.358 -8.449 -33.387 1.00 79.38 191 LEU A O 1
ATOM 1469 N N . PHE A 1 192 ? 13.596 -10.003 -31.781 1.00 84.25 192 PHE A N 1
ATOM 1470 C CA . PHE A 1 192 ? 12.617 -10.922 -32.365 1.00 84.25 192 PHE A CA 1
ATOM 1471 C C . PHE A 1 192 ? 11.164 -10.510 -32.091 1.00 84.25 192 PHE A C 1
ATOM 1473 O O . PHE A 1 192 ? 10.364 -10.428 -33.025 1.00 84.25 192 PHE A O 1
ATOM 1480 N N . ALA A 1 193 ? 10.810 -10.240 -30.830 1.00 87.19 193 ALA A N 1
ATOM 1481 C CA . ALA A 1 193 ? 9.424 -10.021 -30.415 1.00 87.19 193 ALA A CA 1
ATOM 1482 C C . ALA A 1 193 ? 8.909 -8.620 -30.775 1.00 87.19 193 ALA A C 1
A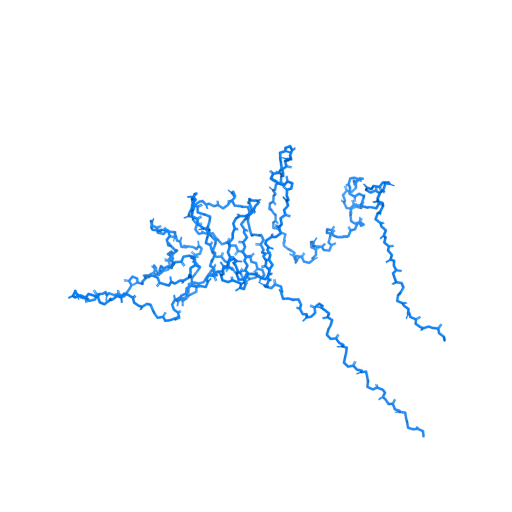TOM 1484 O O . ALA A 1 193 ? 7.743 -8.473 -31.142 1.00 87.19 193 ALA A O 1
ATOM 1485 N N . HIS A 1 194 ? 9.766 -7.595 -30.709 1.00 86.50 194 HIS A N 1
ATOM 1486 C CA . HIS A 1 194 ? 9.378 -6.222 -31.053 1.00 86.50 194 HIS A CA 1
ATOM 1487 C C . HIS A 1 194 ? 9.661 -5.851 -32.511 1.00 86.50 194 HIS A C 1
ATOM 1489 O O . HIS A 1 194 ? 9.140 -4.838 -32.976 1.00 86.50 194 HIS A O 1
ATOM 1495 N N . GLN A 1 195 ? 10.465 -6.649 -33.230 1.00 82.00 195 GLN A N 1
ATOM 1496 C CA . GLN A 1 195 ? 10.868 -6.398 -34.623 1.00 82.00 195 GLN A CA 1
ATOM 1497 C C . GLN A 1 195 ? 11.387 -4.963 -34.846 1.00 82.00 195 GLN A C 1
ATOM 1499 O O . GLN A 1 195 ? 11.176 -4.365 -35.903 1.00 82.00 195 GLN A O 1
ATOM 1504 N N . ALA A 1 196 ? 12.037 -4.383 -33.831 1.00 73.19 196 ALA A N 1
ATOM 1505 C CA . ALA A 1 196 ? 12.378 -2.968 -33.793 1.00 73.19 196 ALA A CA 1
ATOM 1506 C C . ALA A 1 196 ? 13.823 -2.753 -33.332 1.00 73.19 196 ALA A C 1
ATOM 1508 O O . ALA A 1 196 ? 14.203 -3.125 -32.226 1.00 73.19 196 ALA A O 1
ATOM 1509 N N . VAL A 1 197 ? 14.601 -2.049 -34.160 1.00 68.88 197 VAL A N 1
ATOM 1510 C CA . VAL A 1 197 ? 16.009 -1.697 -33.887 1.00 68.88 197 VAL A CA 1
ATOM 1511 C C . VAL A 1 197 ? 16.198 -0.849 -32.626 1.00 68.88 197 VAL A C 1
ATOM 1513 O O . VAL A 1 197 ? 17.277 -0.838 -32.053 1.00 68.88 197 VAL A O 1
ATOM 1516 N N . GLY A 1 198 ? 15.150 -0.161 -32.157 1.00 68.06 198 GLY A N 1
ATOM 1517 C CA . GLY A 1 198 ? 15.181 0.594 -30.900 1.00 68.06 198 GLY A CA 1
ATOM 1518 C C . GLY A 1 198 ? 15.295 -0.275 -29.641 1.00 68.06 198 GLY A C 1
ATOM 1519 O O . GLY A 1 198 ? 15.547 0.267 -28.571 1.00 68.06 198 GLY A O 1
ATOM 1520 N N . PHE A 1 199 ? 15.120 -1.594 -29.770 1.00 70.00 199 PHE A N 1
ATOM 1521 C CA . PHE A 1 199 ? 15.307 -2.580 -28.703 1.00 70.00 199 PHE A CA 1
ATOM 1522 C C . PHE A 1 199 ? 16.543 -3.466 -28.936 1.00 70.00 199 PHE A C 1
ATOM 1524 O O . PHE A 1 199 ? 16.703 -4.481 -28.264 1.00 70.00 199 PHE A O 1
ATOM 1531 N N . ASP A 1 200 ? 17.429 -3.094 -29.869 1.00 71.69 200 ASP A N 1
ATOM 1532 C CA . ASP A 1 200 ? 18.730 -3.745 -30.013 1.00 71.69 200 ASP A CA 1
ATOM 1533 C C . ASP A 1 200 ? 19.678 -3.281 -28.896 1.00 71.69 200 ASP A C 1
ATOM 1535 O O . ASP A 1 200 ? 20.380 -2.272 -29.006 1.00 71.69 200 ASP A O 1
ATOM 1539 N N . LEU A 1 201 ? 19.682 -4.029 -27.793 1.00 68.31 201 LEU A N 1
ATOM 1540 C CA . LEU A 1 201 ? 20.546 -3.757 -26.645 1.00 68.31 201 LEU A CA 1
ATOM 1541 C C . LEU A 1 201 ? 22.019 -4.119 -26.898 1.00 68.31 201 LEU A C 1
ATOM 1543 O O . LEU A 1 201 ? 22.883 -3.676 -26.140 1.00 68.31 201 LEU A O 1
ATOM 1547 N N . TYR A 1 202 ? 22.334 -4.864 -27.963 1.00 66.75 202 TYR A N 1
ATOM 1548 C CA . TYR A 1 202 ? 23.712 -5.214 -28.313 1.00 66.75 202 TYR A CA 1
ATOM 1549 C C . TYR A 1 202 ? 24.440 -4.061 -29.002 1.00 66.75 202 TYR A C 1
ATOM 1551 O O . TYR A 1 202 ? 25.632 -3.851 -28.772 1.00 66.75 202 TYR A O 1
ATOM 1559 N N . SER A 1 203 ? 23.728 -3.298 -29.833 1.00 62.91 203 SER A N 1
ATOM 1560 C CA . SER A 1 203 ? 24.299 -2.190 -30.607 1.00 62.91 203 SER A CA 1
ATOM 1561 C C . SER A 1 203 ? 23.949 -0.796 -30.066 1.00 62.91 203 SER A C 1
ATOM 1563 O O . SER A 1 203 ? 24.368 0.208 -30.648 1.00 62.91 203 SER A O 1
ATOM 1565 N N . ALA A 1 204 ? 23.262 -0.721 -28.916 1.00 55.84 204 ALA A N 1
ATOM 1566 C CA . ALA A 1 204 ? 22.723 0.500 -28.301 1.00 55.84 204 ALA A CA 1
ATOM 1567 C C . ALA A 1 204 ? 23.734 1.648 -28.081 1.00 55.84 204 ALA A C 1
ATOM 1569 O O . ALA A 1 204 ? 23.331 2.799 -27.902 1.00 55.84 204 ALA A O 1
ATOM 1570 N N . SER A 1 205 ? 25.043 1.388 -28.134 1.00 58.00 205 SER A N 1
ATOM 1571 C CA . SER A 1 205 ? 26.040 2.442 -28.321 1.00 58.00 205 SER A CA 1
ATOM 1572 C C . SER A 1 205 ? 27.307 1.908 -28.986 1.00 58.00 205 SER A C 1
ATOM 1574 O O . SER A 1 205 ? 28.014 1.083 -28.412 1.00 58.00 205 SER A O 1
ATOM 1576 N N . ALA A 1 206 ? 27.662 2.455 -30.154 1.00 60.81 206 ALA A N 1
ATOM 1577 C CA . ALA A 1 206 ? 28.966 2.209 -30.777 1.00 60.81 206 ALA A CA 1
ATOM 1578 C C . ALA A 1 206 ? 30.144 2.706 -29.907 1.00 60.81 206 ALA A C 1
ATOM 1580 O O . ALA A 1 206 ? 31.264 2.226 -30.053 1.00 60.81 206 ALA A O 1
ATOM 1581 N N . GLU A 1 207 ? 29.893 3.650 -28.992 1.00 63.69 207 GLU A N 1
ATOM 1582 C CA . GLU A 1 207 ? 30.888 4.200 -28.061 1.00 63.69 207 GLU A CA 1
ATOM 1583 C C . GLU A 1 207 ? 30.955 3.431 -26.729 1.00 63.69 207 GLU A C 1
ATOM 1585 O O . GLU A 1 207 ? 31.957 3.515 -26.019 1.00 63.69 207 GLU A O 1
ATOM 1590 N N . ARG A 1 208 ? 29.893 2.695 -26.369 1.00 59.47 208 ARG A N 1
ATOM 1591 C CA . ARG A 1 208 ? 29.779 1.906 -25.130 1.00 59.47 208 ARG A CA 1
ATOM 1592 C C . ARG A 1 208 ? 29.045 0.581 -25.379 1.00 59.47 208 ARG A C 1
ATOM 1594 O O . ARG A 1 208 ? 27.910 0.431 -24.924 1.00 59.47 208 ARG A O 1
ATOM 1601 N N . PRO A 1 209 ? 29.661 -0.371 -26.097 1.00 61.19 209 PRO A N 1
ATOM 1602 C CA . PRO A 1 209 ? 29.048 -1.674 -26.317 1.00 61.19 209 PRO A CA 1
ATOM 1603 C C . PRO A 1 209 ? 28.879 -2.420 -24.988 1.00 61.19 209 PRO A C 1
ATOM 1605 O O . PRO A 1 209 ? 29.738 -2.337 -24.105 1.00 61.19 209 PRO A O 1
ATOM 1608 N N . LEU A 1 210 ? 27.784 -3.169 -24.849 1.00 58.50 210 LEU A N 1
ATOM 1609 C CA . LEU A 1 210 ? 27.617 -4.108 -23.743 1.00 58.50 210 LEU A CA 1
ATOM 1610 C C . LEU A 1 210 ? 28.619 -5.259 -23.928 1.00 58.50 210 LEU A C 1
ATOM 1612 O O . LEU A 1 210 ? 28.519 -6.028 -24.883 1.00 58.50 210 LEU A O 1
ATOM 1616 N N . ILE A 1 211 ? 29.598 -5.369 -23.029 1.00 66.69 211 ILE A N 1
ATOM 1617 C CA . ILE A 1 211 ? 30.589 -6.451 -23.047 1.00 66.69 211 ILE A CA 1
ATOM 1618 C C . ILE A 1 211 ? 30.053 -7.595 -22.187 1.00 66.69 211 ILE A C 1
ATOM 1620 O O . ILE A 1 211 ? 29.961 -7.468 -20.968 1.00 66.69 211 ILE A O 1
ATOM 1624 N N . VAL A 1 212 ? 29.694 -8.707 -22.827 1.00 64.81 212 VAL A N 1
ATOM 1625 C CA . VAL A 1 212 ? 29.290 -9.939 -22.142 1.00 64.81 212 VAL A CA 1
ATOM 1626 C C . VAL A 1 212 ? 30.496 -10.870 -22.083 1.00 64.81 212 VAL A C 1
ATOM 1628 O O . VAL A 1 212 ? 30.908 -11.430 -23.097 1.00 64.81 212 VAL A O 1
ATOM 1631 N N . GLU A 1 213 ? 31.075 -11.032 -20.896 1.00 71.19 213 GLU A N 1
ATOM 1632 C CA . GLU A 1 213 ? 32.115 -12.030 -20.650 1.00 71.19 213 GLU A CA 1
ATOM 1633 C C . GLU A 1 213 ? 31.468 -13.334 -20.180 1.00 71.19 213 GLU A C 1
ATOM 1635 O O . GLU A 1 213 ? 30.890 -13.413 -19.095 1.00 71.19 213 GLU A O 1
ATOM 1640 N N . VAL A 1 214 ? 31.574 -14.382 -20.998 1.00 67.25 214 VAL A N 1
ATOM 1641 C CA . VAL A 1 214 ? 31.259 -15.741 -20.555 1.00 67.25 214 VAL A CA 1
ATOM 1642 C C . VAL A 1 214 ? 32.480 -16.255 -19.805 1.00 67.25 214 VAL A C 1
ATOM 1644 O O . VAL A 1 214 ? 33.422 -16.766 -20.412 1.00 67.25 214 VAL A O 1
ATOM 1647 N N . CYS A 1 215 ? 32.483 -16.106 -18.481 1.00 60.88 215 CYS A N 1
ATOM 1648 C CA . CYS A 1 215 ? 33.437 -16.823 -17.646 1.00 60.88 215 CYS A CA 1
ATOM 1649 C C . CYS A 1 215 ? 33.156 -18.314 -17.816 1.00 60.88 215 CYS A C 1
ATOM 1651 O O . CYS A 1 215 ? 32.152 -18.825 -17.312 1.00 60.88 215 CYS A O 1
ATOM 1653 N N . GLY A 1 216 ? 34.023 -19.001 -18.562 1.00 54.09 216 GLY A N 1
ATOM 1654 C CA . GLY A 1 216 ? 34.023 -20.451 -18.593 1.00 54.09 216 GLY A CA 1
ATOM 1655 C C . GLY A 1 216 ? 34.033 -20.943 -17.154 1.00 54.09 216 GLY A C 1
ATOM 1656 O O . GLY A 1 216 ? 34.852 -20.505 -16.347 1.00 54.09 216 GLY A O 1
ATOM 1657 N N . ALA A 1 217 ? 33.096 -21.823 -16.807 1.00 54.62 217 ALA A N 1
ATOM 1658 C CA . ALA A 1 217 ? 33.347 -22.679 -15.669 1.00 54.62 217 ALA A CA 1
ATOM 1659 C C . ALA A 1 217 ? 34.664 -23.375 -16.003 1.00 54.62 217 ALA A C 1
ATOM 1661 O O . ALA A 1 217 ? 34.722 -24.080 -17.012 1.00 54.62 217 ALA A O 1
ATOM 1662 N N . ASP A 1 218 ? 35.707 -23.132 -15.210 1.00 51.81 218 ASP A N 1
ATOM 1663 C CA . ASP A 1 218 ? 36.917 -23.943 -15.211 1.00 51.81 218 ASP A CA 1
ATOM 1664 C C . ASP A 1 218 ? 36.504 -25.359 -14.783 1.00 51.81 218 ASP A C 1
ATOM 1666 O O . ASP A 1 218 ? 36.659 -25.797 -13.642 1.00 51.81 218 ASP A O 1
ATOM 1670 N N . GLY A 1 219 ? 35.868 -26.063 -15.716 1.00 48.22 219 GLY A N 1
ATOM 1671 C CA . GLY A 1 219 ? 35.692 -27.490 -15.721 1.00 48.22 219 GLY A CA 1
ATOM 1672 C C . GLY A 1 219 ? 37.077 -28.045 -15.942 1.00 48.22 219 GLY A C 1
ATOM 1673 O O . GLY A 1 219 ? 37.544 -28.129 -17.074 1.00 48.22 219 GLY A O 1
ATOM 1674 N N . GLY A 1 220 ? 37.739 -28.358 -14.830 1.00 51.75 220 GLY A N 1
ATOM 1675 C CA . GLY A 1 220 ? 38.971 -29.120 -14.841 1.00 51.75 220 GLY A CA 1
ATOM 1676 C C . GLY A 1 220 ? 38.810 -30.342 -15.740 1.00 51.75 220 GLY A C 1
ATOM 1677 O O . GLY A 1 220 ? 37.918 -31.166 -15.532 1.00 51.75 220 GLY A O 1
ATOM 1678 N N . ALA A 1 221 ? 39.680 -30.424 -16.734 1.00 43.84 221 ALA A N 1
ATOM 1679 C CA . ALA A 1 221 ? 39.918 -31.599 -17.549 1.00 43.84 221 ALA A CA 1
ATOM 1680 C C . ALA A 1 221 ? 41.409 -31.609 -17.908 1.00 43.84 221 ALA A C 1
ATOM 1682 O O . ALA A 1 221 ? 41.812 -31.034 -18.918 1.00 43.84 221 ALA A O 1
ATOM 1683 N N . ASP A 1 222 ? 42.203 -32.113 -16.960 1.00 37.34 222 ASP A N 1
ATOM 1684 C CA . ASP A 1 222 ? 43.260 -33.140 -17.093 1.00 37.34 222 ASP A CA 1
ATOM 1685 C C . ASP A 1 222 ? 44.338 -32.997 -16.003 1.00 37.34 222 ASP A C 1
ATOM 1687 O O . ASP A 1 222 ? 44.948 -31.912 -15.868 1.00 37.34 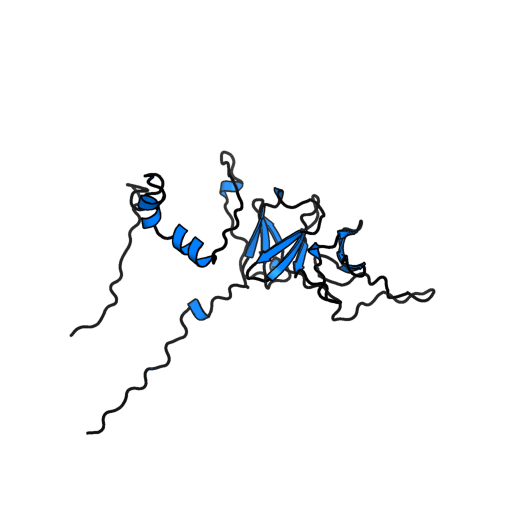222 ASP A O 1
#

Nearest PDB structures (foldseek):
  6wnd-assembly1_B-2  TM=8.891E-01  e=5.032E-12  Microseira wollei
  6wnd-assembly1_A  TM=8.867E-01  e=3.351E-11  Microseira wollei
  8hn2-assembly1_B  TM=7.808E-01  e=5.656E-07  Chlorobaculum tepidum
  7q05-assembly1_D  TM=6.895E-01  e=2.601E-04  Comamonas sp.
  7q06-assembly1_D  TM=6.926E-01  e=3.349E-04  Comamonas sp.

Organism: Diacronema lutheri (NCBI:txid2081491)

Secondary structure (DSSP, 8-state):
-------PPPPP--GGGG--TTSSEEEEEEGGGSPBT--EEEEETTEEEEEEB--TTS--EEEES--TTT---STTSEE-TT--EE-TTT--EE-TTT--EEE-TTS---SSSPPPP---TT----B-EEEEETTEEEEESS-SSGGG-SSPPP--GGGGSTT----------SS-HHHHHHHHH-HHHHHHHH--GGG-TTTS-SSS--------------

Solvent-accessible surface area (backbone atoms only — not comparable to full-atom values): 13820 Å² total; per-residue (Å²): 139,83,84,78,78,77,76,80,73,79,75,74,80,52,77,75,81,70,64,62,82,53,74,43,75,42,79,74,44,49,47,84,78,47,56,77,56,36,40,35,76,45,74,57,97,93,41,54,28,19,33,28,47,48,60,91,97,49,79,51,29,25,28,49,31,38,34,55,87,79,57,49,46,38,23,70,26,36,49,44,96,91,63,29,42,26,28,61,87,74,50,41,25,23,38,43,67,76,8,43,44,77,44,54,76,83,68,75,74,62,74,84,86,54,74,79,89,74,66,60,91,72,47,38,37,52,33,28,11,49,46,77,56,98,60,26,29,32,39,23,76,66,29,50,41,68,88,66,41,95,64,80,78,89,80,66,70,61,80,77,38,89,95,57,84,82,88,85,85,87,81,92,67,102,61,63,66,65,59,54,51,50,54,73,70,38,56,67,52,26,48,68,77,64,69,33,78,92,39,36,61,68,66,72,30,92,90,61,57,70,83,82,80,81,76,71,78,84,70,84,84,131

pLDDT: mean 84.96, std 16.41, range [36.75, 98.81]